Protein AF-A0A8B9E9T1-F1 (afdb_monomer)

Nearest PDB structures (foldseek):
  2ody-assembly2_F  TM=4.495E-01  e=7.272E-14  Rhipicephalus microplus
  6q61-assembly1_A  TM=9.843E-01  e=1.919E-06  Conus striatus
  1dtx-assembly1_A  TM=9.917E-01  e=4.024E-06  Dendroaspis angusticeps
  3m7q-assembly1_B  TM=9.485E-01  e=5.151E-06  Stichodactyla helianthus
  6kzf-assembly1_A  TM=9.953E-01  e=1.564E-05  Dendroaspis angusticeps

Sequence (240 aa):
MLNVFRVLLSDISSASPAQQARNLILKLSCAVKQNNLVTVVLLLFITGAPLPPLKLGHSICPDFCFHEKDPGTCRGFFSRYFYNKETKLCEIFKYGGCLGNQNNFKSLEECQTTCQGNCKLLSLLFLLWDLLPPPPPNVGYKEPPAIPSLCMTPMDKGLCRAKETRFFYNYSTGRCRPFHYSGCGGNENNFTSRKSCLRICKKGFIKNKGERRVIKIKKKKKKLSVKVLEEESIPERIQL

Organism: Anser cygnoides (NCBI:txid8845)

Structure (mmCIF, N/CA/C/O backbone):
data_AF-A0A8B9E9T1-F1
#
_entry.id   AF-A0A8B9E9T1-F1
#
loop_
_atom_site.group_PDB
_atom_site.id
_atom_site.type_symbol
_atom_site.label_atom_id
_atom_site.label_alt_id
_atom_site.label_comp_id
_atom_site.label_asym_id
_atom_site.label_entity_id
_atom_site.label_seq_id
_atom_site.pdbx_PDB_ins_code
_atom_site.Cartn_x
_atom_site.Cartn_y
_atom_site.Cartn_z
_atom_site.occupancy
_atom_site.B_iso_or_equiv
_atom_site.auth_seq_id
_atom_site.auth_comp_id
_atom_site.auth_asym_id
_atom_site.auth_atom_id
_atom_site.pdbx_PDB_model_num
ATOM 1 N N . MET A 1 1 ? 8.759 12.791 38.034 1.00 43.38 1 MET A N 1
ATOM 2 C CA . MET A 1 1 ? 7.429 12.998 37.410 1.00 43.38 1 MET A CA 1
ATOM 3 C C . MET A 1 1 ? 6.328 13.344 38.415 1.00 43.38 1 MET A C 1
ATOM 5 O O . MET A 1 1 ? 5.514 14.192 38.093 1.00 43.38 1 MET A O 1
ATOM 9 N N . LEU A 1 2 ? 6.313 12.784 39.633 1.00 38.59 2 LEU A N 1
ATOM 10 C CA . LEU A 1 2 ? 5.275 13.092 40.639 1.00 38.59 2 LEU A CA 1
ATOM 11 C C . LEU A 1 2 ? 5.470 14.419 41.411 1.00 38.59 2 LEU A C 1
ATOM 13 O O . LEU A 1 2 ? 4.487 15.005 41.847 1.00 38.59 2 LEU A O 1
ATOM 17 N N . ASN A 1 3 ? 6.695 14.954 41.518 1.00 40.50 3 ASN A N 1
ATOM 18 C CA . ASN A 1 3 ? 6.947 16.204 42.262 1.00 40.50 3 ASN A CA 1
ATOM 19 C C . ASN A 1 3 ? 6.755 17.504 41.463 1.00 40.50 3 ASN A C 1
ATOM 21 O O . ASN A 1 3 ? 6.643 18.564 42.064 1.00 40.50 3 ASN A O 1
ATOM 25 N N . VAL A 1 4 ? 6.656 17.444 40.132 1.00 43.78 4 VAL A N 1
ATOM 26 C CA . VAL A 1 4 ? 6.382 18.637 39.304 1.00 43.78 4 VAL A CA 1
ATOM 27 C C . VAL A 1 4 ? 4.880 18.966 39.301 1.00 43.78 4 VAL A C 1
ATOM 29 O O . VAL A 1 4 ? 4.493 20.128 39.273 1.00 43.78 4 VAL A O 1
ATOM 32 N N . PHE A 1 5 ? 4.021 17.948 39.431 1.00 39.84 5 PHE A N 1
ATOM 33 C CA . PHE A 1 5 ? 2.562 18.106 39.477 1.00 39.84 5 PHE A CA 1
ATOM 34 C C . PHE A 1 5 ? 2.045 18.765 40.763 1.00 39.84 5 PHE A C 1
ATOM 36 O O . PHE A 1 5 ? 1.010 19.425 40.727 1.00 39.84 5 PHE A O 1
ATOM 43 N N . ARG A 1 6 ? 2.755 18.625 41.892 1.00 46.25 6 ARG A N 1
ATOM 44 C CA . ARG A 1 6 ? 2.350 19.251 43.163 1.00 46.25 6 ARG A CA 1
ATOM 45 C C . ARG A 1 6 ? 2.567 20.763 43.178 1.00 46.25 6 ARG A C 1
ATOM 47 O O . ARG A 1 6 ? 1.726 21.471 43.715 1.00 46.25 6 ARG A O 1
ATOM 54 N N . VAL A 1 7 ? 3.638 21.245 42.545 1.00 45.09 7 VAL A N 1
ATOM 55 C CA . VAL A 1 7 ? 3.942 22.685 42.449 1.00 45.09 7 VAL A CA 1
ATOM 56 C C . VAL A 1 7 ? 2.971 23.393 41.494 1.00 45.09 7 VAL A C 1
ATOM 58 O O . VAL A 1 7 ? 2.548 24.510 41.753 1.00 45.09 7 VAL A O 1
ATOM 61 N N . LEU A 1 8 ? 2.510 22.718 40.434 1.00 39.41 8 LEU A N 1
ATOM 62 C CA . LEU A 1 8 ? 1.550 23.300 39.483 1.00 39.41 8 LEU A CA 1
ATOM 63 C C . LEU A 1 8 ? 0.127 23.465 40.047 1.00 39.41 8 LEU A C 1
ATOM 65 O O . LEU A 1 8 ? -0.656 24.237 39.496 1.00 39.41 8 LEU A O 1
ATOM 69 N N . LEU A 1 9 ? -0.221 22.749 41.121 1.00 45.16 9 LEU A N 1
ATOM 70 C CA . LEU A 1 9 ? -1.541 22.837 41.755 1.00 45.16 9 LEU A CA 1
ATOM 71 C C . LEU A 1 9 ? -1.606 23.887 42.873 1.00 45.16 9 LEU A C 1
ATOM 73 O O . LEU A 1 9 ? -2.703 24.346 43.186 1.00 45.16 9 LEU A O 1
ATOM 77 N N . SER A 1 10 ? -0.472 24.314 43.443 1.00 43.34 10 SER A N 1
ATOM 78 C CA . SER A 1 10 ? -0.456 25.355 44.482 1.00 43.34 10 SER A CA 1
ATOM 79 C C . SER A 1 10 ? -0.681 26.767 43.932 1.00 43.34 10 SER A C 1
ATOM 81 O O .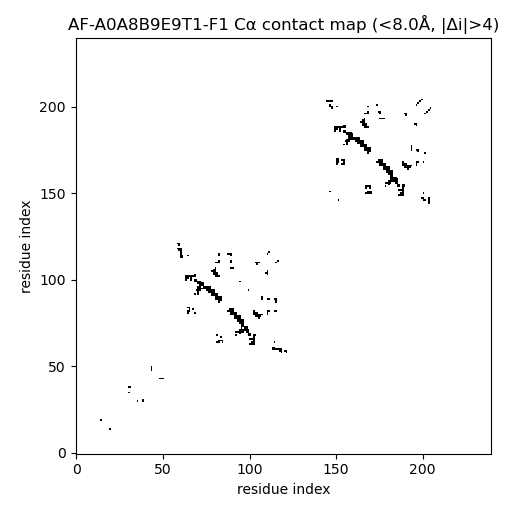 SER A 1 10 ? -1.230 27.606 44.640 1.00 43.34 10 SER A O 1
ATOM 83 N N . ASP A 1 11 ? -0.366 27.014 42.658 1.00 42.03 11 ASP A N 1
ATOM 84 C CA . ASP A 1 11 ? -0.459 28.358 42.062 1.00 42.03 11 ASP A CA 1
ATOM 85 C C . ASP A 1 11 ? -1.838 28.676 41.452 1.00 42.03 11 ASP A C 1
ATOM 87 O O . ASP A 1 11 ? -2.105 29.804 41.039 1.00 42.03 11 ASP A O 1
ATOM 91 N N . ILE A 1 12 ? -2.747 27.696 41.392 1.00 47.28 12 ILE A N 1
ATOM 92 C CA . ILE A 1 12 ? -4.108 27.878 40.850 1.00 47.28 12 ILE A CA 1
ATOM 93 C C . ILE A 1 12 ? -5.086 28.342 41.942 1.00 47.28 12 ILE A C 1
ATOM 95 O O . ILE A 1 12 ? -6.106 28.962 41.643 1.00 47.28 12 ILE A O 1
ATOM 99 N N . SER A 1 13 ? -4.755 28.117 43.216 1.00 46.34 13 SER A N 1
ATOM 100 C CA . SER A 1 13 ? -5.636 28.426 44.348 1.00 46.34 13 SER A CA 1
ATOM 101 C C . SER A 1 13 ? -5.745 29.924 44.682 1.00 46.34 13 SER A C 1
ATOM 103 O O . SER A 1 13 ? -6.568 30.284 45.520 1.00 46.34 13 SER A O 1
ATOM 105 N N . SER A 1 14 ? -4.942 30.799 44.066 1.00 49.34 14 SER A N 1
ATOM 106 C CA . SER A 1 14 ? -4.861 32.228 44.425 1.00 49.34 14 SER A CA 1
ATOM 107 C C . SER A 1 14 ? -5.293 33.201 43.317 1.00 49.34 14 SER A C 1
ATOM 109 O O . SER A 1 14 ? -5.302 34.412 43.534 1.00 49.34 14 SER A O 1
ATOM 111 N N . ALA A 1 15 ? -5.682 32.715 42.133 1.00 52.75 15 ALA A N 1
ATOM 112 C CA . ALA A 1 15 ? -6.069 33.575 41.012 1.00 52.75 15 ALA A CA 1
ATOM 113 C C . ALA A 1 15 ? -7.576 33.885 41.008 1.00 52.75 15 ALA A C 1
ATOM 115 O O . ALA A 1 15 ? -8.395 32.989 41.202 1.00 52.75 15 ALA A O 1
ATOM 116 N N . SER A 1 16 ? -7.955 35.137 40.720 1.00 50.22 16 SER A N 1
ATOM 117 C CA . SER A 1 16 ? -9.367 35.535 40.635 1.00 50.22 16 SER A CA 1
ATOM 118 C C . SER A 1 16 ? -10.108 34.804 39.496 1.00 50.22 16 SER A C 1
ATOM 120 O O . SER A 1 16 ? -9.488 34.459 38.480 1.00 50.22 16 SER A O 1
ATOM 122 N N . PRO A 1 17 ? -11.438 34.609 39.595 1.00 54.62 17 PRO A N 1
ATOM 123 C CA . PRO A 1 17 ? -12.224 33.896 38.579 1.00 54.62 17 PRO A CA 1
ATOM 124 C C . PRO A 1 17 ? -12.078 34.475 37.159 1.00 54.62 17 PRO A C 1
ATOM 126 O O . PRO A 1 17 ? -12.049 33.738 36.174 1.00 54.62 17 PRO A O 1
ATOM 129 N N . ALA A 1 18 ? -11.895 35.795 37.043 1.00 50.66 18 ALA A N 1
ATOM 130 C CA . ALA A 1 18 ? -11.674 36.474 35.766 1.00 50.66 18 ALA A CA 1
ATOM 131 C C . ALA A 1 18 ? -10.289 36.172 35.153 1.00 50.66 18 ALA A C 1
ATOM 133 O O . ALA A 1 18 ? -10.154 36.079 33.929 1.00 50.66 18 ALA A O 1
ATOM 134 N N . GLN A 1 19 ? -9.265 35.969 35.988 1.00 49.16 19 GLN A N 1
ATOM 135 C CA . GLN A 1 19 ? -7.914 35.608 35.549 1.00 49.16 19 GLN A CA 1
ATOM 136 C C . GLN A 1 19 ? -7.828 34.123 35.158 1.00 49.16 19 GLN A C 1
ATOM 138 O O . GLN A 1 19 ? -7.141 33.770 34.197 1.00 49.16 19 GLN A O 1
ATOM 143 N N . GLN A 1 20 ? -8.588 33.260 35.841 1.00 50.47 20 GLN A N 1
ATOM 144 C CA . GLN A 1 20 ? -8.734 31.845 35.486 1.00 50.47 20 GLN A CA 1
ATOM 145 C C . GLN A 1 20 ? -9.428 31.674 34.126 1.00 50.47 20 GLN A C 1
ATOM 147 O O . GLN A 1 20 ? -8.941 30.917 33.284 1.00 50.47 20 GLN A O 1
ATOM 152 N N . ALA A 1 21 ? -10.488 32.443 33.854 1.00 50.09 21 ALA A N 1
ATOM 153 C CA . ALA A 1 21 ? -11.181 32.427 32.564 1.00 50.09 21 ALA A CA 1
ATOM 154 C C . ALA A 1 21 ? -10.294 32.929 31.409 1.00 50.09 21 ALA A C 1
ATOM 156 O O . ALA A 1 21 ? -10.241 32.301 30.353 1.00 50.09 21 ALA A O 1
ATOM 157 N N . ARG A 1 22 ? -9.527 34.011 31.610 1.00 52.91 22 ARG A N 1
ATOM 158 C CA . ARG A 1 22 ? -8.586 34.531 30.598 1.00 52.91 22 ARG A CA 1
ATOM 159 C C . ARG A 1 22 ? -7.460 33.546 30.277 1.00 52.91 22 ARG A C 1
ATOM 161 O O . ARG A 1 22 ? -7.165 33.329 29.104 1.00 52.91 22 ARG A O 1
ATOM 168 N N . ASN A 1 23 ? -6.885 32.897 31.291 1.00 48.22 23 ASN A N 1
ATOM 169 C CA . ASN A 1 23 ? -5.854 31.873 31.103 1.00 48.22 23 ASN A CA 1
ATOM 170 C C . ASN A 1 23 ? -6.401 30.602 30.437 1.00 48.22 23 ASN A C 1
ATOM 172 O O . ASN A 1 23 ? -5.692 29.971 29.654 1.00 48.22 23 ASN A O 1
ATOM 176 N N . LEU A 1 24 ? -7.659 30.240 30.701 1.00 49.59 24 LEU A N 1
ATOM 177 C CA . LEU A 1 24 ? -8.339 29.129 30.036 1.00 49.59 24 LEU A CA 1
ATOM 178 C C . LEU A 1 24 ? -8.620 29.445 28.557 1.00 49.59 24 LEU A C 1
ATOM 180 O O . LEU A 1 24 ? -8.329 28.621 27.696 1.00 49.59 24 LEU A O 1
ATOM 184 N N . ILE A 1 25 ? -9.090 30.656 28.246 1.00 52.44 25 ILE A N 1
ATOM 185 C CA . ILE A 1 25 ? -9.372 31.114 26.874 1.00 52.44 25 ILE A CA 1
ATOM 186 C C . ILE A 1 25 ? -8.083 31.240 26.044 1.00 52.44 25 ILE A C 1
ATOM 188 O O . ILE A 1 25 ? -8.047 30.800 24.894 1.00 52.44 25 ILE A O 1
ATOM 192 N N . LEU A 1 26 ? -6.993 31.758 26.624 1.00 43.69 26 LEU A N 1
ATOM 193 C CA . LEU A 1 26 ? -5.677 31.810 25.967 1.00 43.69 26 LEU A CA 1
ATOM 194 C C . LEU A 1 26 ? -5.099 30.406 25.709 1.00 43.69 26 LEU A C 1
ATOM 196 O O . LEU A 1 26 ? -4.538 30.160 24.639 1.00 43.69 26 LEU A O 1
ATOM 200 N N . LYS A 1 27 ? -5.292 29.456 26.635 1.00 48.53 27 LYS A N 1
ATOM 201 C CA . LYS A 1 27 ? -4.886 28.048 26.456 1.00 48.53 27 LYS A CA 1
ATOM 202 C C . LYS A 1 27 ? -5.740 27.315 25.413 1.00 48.53 27 LYS A C 1
ATOM 204 O O . LYS A 1 27 ? -5.193 26.548 24.623 1.00 48.53 27 LYS A O 1
ATOM 209 N N . LEU A 1 28 ? -7.043 27.594 25.352 1.00 43.78 28 LEU A N 1
ATOM 210 C CA . LEU A 1 28 ? -7.957 27.067 24.331 1.00 43.78 28 LEU A CA 1
ATOM 211 C C . LEU A 1 28 ? -7.613 27.601 22.932 1.00 43.78 28 LEU A C 1
ATOM 213 O O . LEU A 1 28 ? -7.583 26.831 21.975 1.00 43.78 28 LEU A O 1
ATOM 217 N N . SER A 1 29 ? -7.263 28.885 22.818 1.00 40.41 29 SER A N 1
ATOM 218 C CA . SER A 1 29 ? -6.857 29.509 21.549 1.00 40.41 29 SER A CA 1
ATOM 219 C C . SER A 1 29 ? -5.547 28.926 20.994 1.00 40.41 29 SER A C 1
ATOM 221 O O . SER A 1 29 ? -5.408 28.720 19.788 1.00 40.41 29 SER A O 1
ATOM 223 N N . CYS A 1 30 ? -4.604 28.561 21.871 1.00 35.44 30 CYS A N 1
ATOM 224 C CA . CYS A 1 30 ? -3.355 27.907 21.468 1.00 35.44 30 CYS A CA 1
ATOM 225 C C . CYS A 1 30 ? -3.565 26.424 21.078 1.00 35.44 30 CYS A C 1
ATOM 227 O O . CYS A 1 30 ? -2.967 25.939 20.116 1.00 35.44 30 CYS A O 1
ATOM 229 N N . ALA A 1 31 ? -4.470 25.712 21.762 1.00 39.22 31 ALA A N 1
ATOM 230 C CA . ALA A 1 31 ? -4.748 24.288 21.533 1.00 39.22 31 ALA A CA 1
ATOM 231 C C . ALA A 1 31 ? -5.511 23.989 20.225 1.00 39.22 31 ALA A C 1
ATOM 233 O O . ALA A 1 31 ? -5.354 22.907 19.655 1.00 39.22 31 ALA A O 1
ATOM 234 N N . VAL A 1 32 ? -6.297 24.946 19.716 1.00 44.84 32 VAL A N 1
ATOM 235 C CA . VAL A 1 32 ? -6.993 24.835 18.417 1.00 44.84 32 VAL A CA 1
ATOM 236 C C . VAL A 1 32 ? -6.008 24.857 17.239 1.00 44.84 32 VAL A C 1
ATOM 238 O O . VAL A 1 32 ? -6.299 24.314 16.177 1.00 44.84 32 VAL A O 1
ATOM 241 N N . LYS A 1 33 ? -4.799 25.403 17.421 1.00 43.34 33 LYS A N 1
ATOM 242 C CA . LYS A 1 33 ? -3.814 25.571 16.342 1.00 43.34 33 LYS A CA 1
ATOM 243 C C . LYS A 1 33 ? -2.905 24.355 16.098 1.00 43.34 33 LYS A C 1
ATOM 245 O O . LYS A 1 33 ? -2.066 24.417 15.206 1.00 43.34 33 LYS A O 1
ATOM 250 N N . GLN A 1 34 ? -3.056 23.261 16.854 1.00 42.31 34 GLN A N 1
ATOM 251 C CA . GLN A 1 34 ? -2.151 22.099 16.793 1.00 42.31 34 GLN A CA 1
ATOM 252 C C . GLN A 1 34 ? -2.792 20.754 16.409 1.00 42.31 34 GLN A C 1
ATOM 254 O O . GLN A 1 34 ? -2.111 19.740 16.529 1.00 42.31 34 GLN A O 1
ATOM 259 N N . ASN A 1 35 ? -4.049 20.699 15.934 1.00 49.16 35 ASN A N 1
ATOM 260 C CA . ASN A 1 35 ? -4.718 19.443 15.519 1.00 49.16 35 ASN A CA 1
ATOM 261 C C . ASN A 1 35 ? -4.428 18.257 16.466 1.00 49.16 35 ASN A C 1
ATOM 263 O O . ASN A 1 35 ? -4.183 17.126 16.042 1.00 49.16 35 ASN A O 1
ATOM 267 N N . ASN A 1 36 ? -4.396 18.534 17.771 1.00 53.25 36 ASN A N 1
ATOM 268 C CA . ASN A 1 36 ? -3.998 17.552 18.758 1.00 53.25 36 ASN A CA 1
ATOM 269 C C . ASN A 1 36 ? -5.206 16.661 19.060 1.00 53.25 36 ASN A C 1
ATOM 271 O O . ASN A 1 36 ? -6.270 17.133 19.461 1.00 53.25 36 ASN A O 1
ATOM 275 N N . LEU A 1 37 ? -5.035 15.358 18.856 1.00 49.56 37 LEU A N 1
ATOM 276 C CA . LEU A 1 37 ? -6.051 14.331 19.070 1.00 49.56 37 LEU A CA 1
ATOM 277 C C . LEU A 1 37 ? -6.669 14.396 20.479 1.00 49.56 37 LEU A C 1
ATOM 279 O O . LEU A 1 37 ? -7.843 14.083 20.654 1.00 49.56 37 LEU A O 1
ATOM 283 N N . VAL A 1 38 ? -5.907 14.877 21.466 1.00 50.97 38 VAL A N 1
ATOM 284 C CA . VAL A 1 38 ? -6.364 15.080 22.849 1.00 50.97 38 VAL A CA 1
ATOM 285 C C . VAL A 1 38 ? -7.533 16.073 22.927 1.00 50.97 38 VAL A C 1
ATOM 287 O O . VAL A 1 38 ? -8.478 15.850 23.682 1.00 50.97 38 VAL A O 1
ATOM 290 N N . THR A 1 39 ? -7.525 17.129 22.110 1.00 51.44 39 THR A N 1
ATOM 291 C CA . THR A 1 39 ? -8.576 18.160 22.094 1.00 51.44 39 THR A CA 1
ATOM 292 C C . THR A 1 39 ? -9.868 17.637 21.463 1.00 51.44 39 THR A C 1
ATOM 294 O O . THR A 1 39 ? -10.959 17.942 21.938 1.00 51.44 39 THR A O 1
ATOM 297 N N . VAL A 1 40 ? -9.753 16.797 20.428 1.00 54.25 40 VAL A N 1
ATOM 298 C CA . VAL A 1 40 ? -10.895 16.147 19.760 1.00 54.25 40 VAL A CA 1
ATOM 299 C C . VAL A 1 40 ? -11.571 15.151 20.701 1.00 54.25 40 VAL A C 1
ATOM 301 O O . VAL A 1 40 ? -12.793 15.142 20.820 1.00 54.25 40 VAL A O 1
ATOM 304 N N . VAL A 1 41 ? -10.778 14.358 21.424 1.00 56.22 41 VAL A N 1
ATOM 305 C CA . VAL A 1 41 ? -11.274 13.386 22.404 1.00 56.22 41 VAL A CA 1
ATOM 306 C C . VAL A 1 41 ? -11.981 14.089 23.570 1.00 56.22 41 VAL A C 1
ATOM 308 O O . VAL A 1 41 ? -13.078 13.683 23.945 1.00 56.22 41 VAL A O 1
ATOM 311 N N . LEU A 1 42 ? -11.426 15.191 24.087 1.00 58.47 42 LEU A N 1
ATOM 312 C CA . LEU A 1 42 ? -12.043 15.958 25.175 1.00 58.47 42 LEU A CA 1
ATOM 313 C C . LEU A 1 42 ? -13.383 16.600 24.762 1.00 58.47 42 LEU A C 1
ATOM 315 O O . LEU A 1 42 ? -14.341 16.564 25.530 1.00 58.47 42 LEU A O 1
ATOM 319 N N . LEU A 1 43 ? -13.486 17.128 23.536 1.00 54.06 43 LEU A N 1
ATOM 320 C CA . LEU A 1 43 ? -14.735 17.700 23.009 1.00 54.06 43 LEU A CA 1
ATOM 321 C C . LEU A 1 43 ? -15.829 16.641 22.787 1.00 54.06 43 LEU A C 1
ATOM 323 O O . LEU A 1 43 ? -17.011 16.926 22.988 1.00 54.06 43 LEU A O 1
ATOM 327 N N . LEU A 1 44 ? -15.454 15.413 22.425 1.00 55.38 44 LEU A N 1
ATOM 328 C CA . LEU A 1 44 ? -16.392 14.298 22.253 1.00 55.38 44 LEU A CA 1
ATOM 329 C C . LEU A 1 44 ? -16.953 13.804 23.597 1.00 55.38 44 LEU A C 1
ATOM 331 O O . LEU A 1 44 ? -18.136 13.484 23.676 1.00 55.38 44 LEU A O 1
ATOM 335 N N . PHE A 1 45 ? -16.153 13.829 24.669 1.00 56.56 45 PHE A N 1
ATOM 336 C CA . PHE A 1 45 ? -16.632 13.511 26.020 1.00 56.56 45 PHE A CA 1
ATOM 337 C C . PHE A 1 45 ? -17.570 14.580 26.603 1.00 56.56 45 PHE A C 1
ATOM 339 O O . PHE A 1 45 ? -18.516 14.231 27.302 1.00 56.56 45 PHE A O 1
ATOM 346 N N . ILE A 1 46 ? -17.351 15.867 26.304 1.00 63.53 46 ILE A N 1
ATOM 347 C CA . ILE A 1 46 ? -18.182 16.967 26.835 1.00 63.53 46 ILE A CA 1
ATOM 348 C C . ILE A 1 46 ? -19.536 17.063 26.115 1.00 63.53 46 ILE A C 1
ATOM 350 O O . ILE A 1 46 ? -20.539 17.421 26.725 1.00 63.53 46 ILE A O 1
ATOM 354 N N . THR A 1 47 ? -19.583 16.749 24.819 1.00 61.59 47 THR A N 1
ATOM 355 C CA . THR A 1 47 ? -20.792 16.937 23.996 1.00 61.59 47 THR A CA 1
ATOM 356 C C . THR A 1 47 ? -21.740 15.738 23.996 1.00 61.59 47 THR A C 1
ATOM 358 O O . THR A 1 47 ? -22.836 15.841 23.448 1.00 61.59 47 THR A O 1
ATOM 361 N N . GLY A 1 48 ? -21.347 14.598 24.582 1.00 53.59 48 GLY A N 1
ATOM 362 C CA . GLY A 1 48 ? -22.169 13.381 24.609 1.00 53.59 48 GLY A CA 1
ATOM 363 C C . GLY A 1 48 ? -22.517 12.832 23.219 1.00 53.59 48 GLY A C 1
ATOM 364 O O . GLY A 1 48 ? -23.404 11.989 23.092 1.00 53.59 48 GLY A O 1
ATOM 365 N N . ALA A 1 49 ? -21.845 13.310 22.168 1.00 54.31 49 ALA A N 1
ATOM 366 C CA . ALA A 1 49 ? -22.085 12.857 20.812 1.00 54.31 49 ALA A CA 1
ATOM 367 C C . ALA A 1 49 ? -21.604 11.402 20.682 1.00 54.31 49 ALA A C 1
ATOM 369 O O . ALA A 1 49 ? -20.460 11.108 21.043 1.00 54.31 49 ALA A O 1
ATOM 370 N N . PRO A 1 50 ? -22.436 10.478 20.166 1.00 47.06 50 PRO A N 1
ATOM 371 C CA . PRO A 1 50 ? -21.996 9.116 19.923 1.00 47.06 50 PRO A CA 1
ATOM 372 C C . PRO A 1 50 ? -20.805 9.154 18.967 1.00 47.06 50 PRO A C 1
ATOM 374 O O . PRO A 1 50 ? -20.899 9.666 17.849 1.00 47.06 50 PRO A O 1
ATOM 377 N N . LEU A 1 51 ? -19.672 8.629 19.438 1.00 44.31 51 LEU A N 1
ATOM 378 C CA . LEU A 1 51 ? -18.470 8.475 18.633 1.00 44.31 51 LEU A CA 1
ATOM 379 C C . LEU A 1 51 ? -18.853 7.746 17.336 1.00 44.31 51 LEU A C 1
ATOM 381 O O . LEU A 1 51 ? -19.467 6.674 17.408 1.00 44.31 51 LEU A O 1
ATOM 385 N N . PRO A 1 52 ? -18.508 8.278 16.147 1.00 43.72 52 PRO A N 1
ATOM 386 C CA . PRO A 1 52 ? -18.606 7.477 14.939 1.00 43.72 52 PRO A CA 1
ATOM 387 C C . PRO A 1 52 ? -17.792 6.197 15.169 1.00 43.72 52 PRO A C 1
ATOM 389 O O . PRO A 1 52 ? -16.739 6.270 15.810 1.00 43.72 52 PRO A O 1
ATOM 392 N N . PRO A 1 53 ? -18.244 5.025 14.685 1.00 41.44 53 PRO A N 1
ATOM 393 C CA . PRO A 1 53 ? -17.519 3.781 14.887 1.00 41.44 53 PRO A CA 1
ATOM 394 C C . PRO A 1 53 ? -16.096 3.948 14.351 1.00 41.44 53 PRO A C 1
ATOM 396 O O . PRO A 1 53 ? -15.877 4.018 13.137 1.00 41.44 53 PRO A O 1
ATOM 399 N N . LEU A 1 54 ? -15.128 4.049 15.266 1.00 39.72 54 LEU A N 1
ATOM 400 C CA . LEU A 1 54 ? -13.717 4.070 14.928 1.00 39.72 54 LEU A CA 1
ATOM 401 C C . LEU A 1 54 ? -13.422 2.713 14.299 1.00 39.72 54 LEU A C 1
ATOM 403 O O . LEU A 1 54 ? -13.450 1.679 14.964 1.00 39.72 54 LEU A O 1
ATOM 407 N N . LYS A 1 55 ? -13.207 2.701 12.982 1.00 37.72 55 LYS A N 1
ATOM 408 C CA . LYS A 1 55 ? -12.773 1.497 12.280 1.00 37.72 55 LYS A CA 1
ATOM 409 C C . LYS A 1 55 ? -11.409 1.096 12.837 1.00 37.72 55 LYS A C 1
ATOM 411 O O . LYS A 1 55 ? -10.397 1.697 12.478 1.00 37.72 55 LYS A O 1
ATOM 416 N N . LEU A 1 56 ? -11.403 0.082 13.698 1.00 41.81 56 LEU A N 1
ATOM 417 C CA . LEU A 1 56 ? -10.211 -0.605 14.176 1.00 41.81 56 LEU A CA 1
ATOM 418 C C . LEU A 1 56 ? -9.550 -1.303 12.979 1.00 41.81 56 LEU A C 1
ATOM 420 O O . LEU A 1 56 ? -9.912 -2.416 12.609 1.00 41.81 56 LEU A O 1
ATOM 424 N N . GLY A 1 57 ? -8.669 -0.588 12.287 1.00 42.94 57 GLY A N 1
ATOM 425 C CA . GLY A 1 57 ? -8.067 -1.094 11.056 1.00 42.94 57 GLY A CA 1
ATOM 426 C C . GLY A 1 57 ? -7.260 -0.080 10.264 1.00 42.94 57 GLY A C 1
ATOM 427 O O . GLY A 1 57 ? -7.233 -0.173 9.043 1.00 42.94 57 GLY A O 1
ATOM 428 N N . HIS A 1 58 ? -6.619 0.886 10.919 1.00 41.88 58 HIS A N 1
ATOM 429 C CA . HIS A 1 58 ? -5.622 1.716 10.252 1.00 41.88 58 HIS A CA 1
ATOM 430 C C . HIS A 1 58 ? -4.403 1.834 11.154 1.00 41.88 58 HIS A C 1
ATOM 432 O O . HIS A 1 58 ? -4.388 2.607 12.110 1.00 41.88 58 HIS A O 1
ATOM 438 N N . SER A 1 59 ? -3.391 1.023 10.848 1.00 45.91 59 SER A N 1
ATOM 439 C CA . SER A 1 59 ? -2.016 1.282 11.251 1.00 45.91 59 SER A CA 1
ATOM 440 C C . SER A 1 59 ? -1.717 2.757 10.983 1.00 45.91 59 SER A C 1
ATOM 442 O O . SER A 1 59 ? -1.855 3.221 9.854 1.00 45.91 59 SER A O 1
ATOM 444 N N . ILE A 1 60 ? -1.339 3.503 12.024 1.00 61.00 60 ILE A N 1
ATOM 445 C CA . ILE A 1 60 ? -0.907 4.910 11.909 1.00 61.00 60 ILE A CA 1
ATOM 446 C C . ILE A 1 60 ? 0.340 5.023 11.017 1.00 61.00 60 ILE A C 1
ATOM 448 O O . ILE A 1 60 ? 0.640 6.087 10.488 1.00 61.00 60 ILE A O 1
ATOM 452 N N . CYS A 1 61 ? 1.026 3.900 10.811 1.00 72.62 61 CYS A N 1
ATOM 453 C CA . CYS A 1 61 ? 2.197 3.795 9.969 1.00 72.62 61 CYS A CA 1
ATOM 454 C C . CYS A 1 61 ? 1.828 3.043 8.687 1.00 72.62 61 CYS A C 1
ATOM 456 O O . CYS A 1 61 ? 1.163 2.002 8.770 1.00 72.62 61 CYS A O 1
ATOM 458 N N . PRO A 1 62 ? 2.196 3.581 7.512 1.00 84.06 62 PRO A N 1
ATOM 459 C CA . PRO A 1 62 ? 1.876 2.955 6.240 1.00 84.06 62 PRO A CA 1
ATOM 460 C C . PRO A 1 62 ? 2.347 1.498 6.174 1.00 84.06 62 PRO A C 1
ATOM 462 O O . PRO A 1 62 ? 3.419 1.165 6.671 1.00 84.06 62 PRO A O 1
ATOM 465 N N . ASP A 1 63 ? 1.571 0.639 5.509 1.00 85.31 63 ASP A N 1
ATOM 466 C CA . ASP A 1 63 ? 1.879 -0.794 5.351 1.00 85.31 63 ASP A CA 1
ATOM 467 C C . ASP A 1 63 ? 3.282 -1.033 4.766 1.00 85.31 63 ASP A C 1
ATOM 469 O O . ASP A 1 63 ? 4.022 -1.915 5.200 1.00 85.31 63 ASP A O 1
ATOM 473 N N . PHE A 1 64 ? 3.707 -0.156 3.851 1.00 90.12 64 PHE A N 1
ATOM 474 C CA . PHE A 1 64 ? 5.022 -0.251 3.236 1.00 90.12 64 PHE A CA 1
ATOM 475 C C . PHE A 1 64 ? 6.185 -0.103 4.219 1.00 90.12 64 PHE A C 1
ATOM 477 O O . PHE A 1 64 ? 7.272 -0.567 3.897 1.00 90.12 64 PHE A O 1
ATOM 484 N N . CYS A 1 65 ? 5.996 0.482 5.408 1.00 92.44 65 CYS A N 1
ATOM 485 C CA . CYS A 1 65 ? 7.047 0.537 6.427 1.00 92.44 65 CYS A CA 1
ATOM 486 C C . CYS A 1 65 ? 7.517 -0.871 6.830 1.00 92.44 65 CYS A C 1
ATOM 488 O O . CYS A 1 65 ? 8.644 -1.033 7.279 1.00 92.44 65 CYS A O 1
ATOM 490 N N . PHE A 1 66 ? 6.689 -1.905 6.648 1.00 90.19 66 PHE A N 1
ATOM 491 C CA . PHE A 1 66 ? 7.026 -3.291 6.990 1.00 90.19 66 PHE A CA 1
ATOM 492 C C . PHE A 1 66 ? 7.635 -4.090 5.827 1.00 90.19 66 PHE A C 1
ATOM 494 O O . PHE A 1 66 ? 7.958 -5.274 5.991 1.00 90.19 66 PHE A O 1
ATOM 501 N N . HIS A 1 67 ? 7.800 -3.466 4.658 1.00 94.38 67 HIS A N 1
ATOM 502 C CA . HIS A 1 67 ? 8.524 -4.064 3.542 1.00 94.38 67 HIS A CA 1
ATOM 503 C C . HIS A 1 67 ? 10.025 -4.116 3.842 1.00 94.38 67 HIS A C 1
ATOM 505 O O . HIS A 1 67 ? 10.567 -3.259 4.536 1.00 94.38 67 HIS A O 1
ATOM 511 N N . GLU A 1 68 ? 10.714 -5.116 3.301 1.00 96.31 68 GLU A N 1
ATOM 512 C CA . GLU A 1 68 ? 12.172 -5.204 3.408 1.00 96.31 68 GLU A CA 1
ATOM 513 C 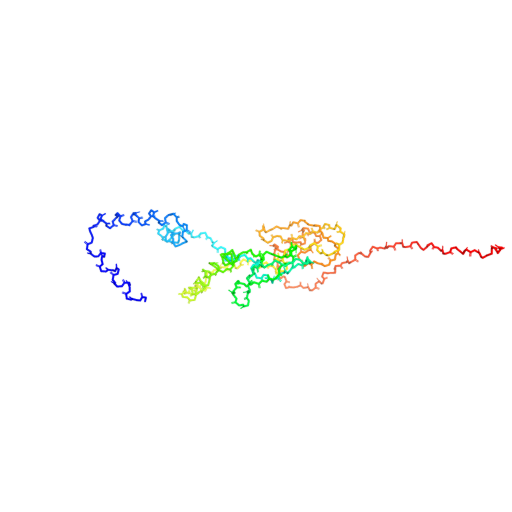C . GLU A 1 68 ? 12.856 -4.100 2.592 1.00 96.31 68 GLU A C 1
ATOM 515 O O . GLU A 1 68 ? 12.278 -3.563 1.649 1.00 96.31 68 GLU A O 1
ATOM 520 N N . LYS A 1 69 ? 14.110 -3.771 2.914 1.00 97.31 69 LYS A N 1
ATOM 521 C CA . LYS A 1 69 ? 14.932 -2.908 2.055 1.00 97.31 69 LYS A CA 1
ATOM 522 C C . LYS A 1 69 ? 15.090 -3.528 0.660 1.00 97.31 69 LYS A C 1
ATOM 524 O O . LYS A 1 69 ? 15.436 -4.699 0.544 1.00 97.31 69 LYS A O 1
ATOM 529 N N . ASP A 1 70 ? 14.903 -2.731 -0.391 1.00 97.88 70 ASP A N 1
ATOM 530 C CA . ASP A 1 70 ? 15.063 -3.174 -1.783 1.00 97.88 70 ASP A CA 1
ATOM 531 C C . ASP A 1 70 ? 16.093 -2.297 -2.520 1.00 97.88 70 ASP A C 1
ATOM 533 O O . ASP A 1 70 ? 15.795 -1.146 -2.866 1.00 97.88 70 ASP A O 1
ATOM 537 N N . PRO A 1 71 ? 17.320 -2.808 -2.755 1.00 97.69 71 PRO A N 1
ATOM 538 C CA . PRO A 1 71 ? 18.350 -2.107 -3.519 1.00 97.69 71 PRO A CA 1
ATOM 539 C C . PRO A 1 71 ? 17.969 -1.841 -4.982 1.00 97.69 71 PRO A C 1
ATOM 541 O O . PRO A 1 71 ? 18.550 -0.944 -5.594 1.00 97.69 71 PRO A O 1
ATOM 544 N N . GLY A 1 72 ? 17.018 -2.587 -5.548 1.00 96.50 72 GLY A N 1
ATOM 545 C CA . GLY A 1 72 ? 16.688 -2.546 -6.968 1.00 96.50 72 GLY A CA 1
ATOM 546 C C . GLY A 1 72 ? 17.774 -3.143 -7.874 1.00 96.50 72 GLY A C 1
ATOM 547 O O . GLY A 1 72 ? 18.790 -3.671 -7.426 1.00 96.50 72 GLY A O 1
ATOM 548 N N . THR A 1 73 ? 17.549 -3.080 -9.190 1.00 95.06 73 THR A N 1
ATOM 549 C CA . THR A 1 73 ? 18.430 -3.705 -10.202 1.00 95.06 73 THR A CA 1
ATOM 550 C C . THR A 1 73 ? 19.555 -2.783 -10.690 1.00 95.06 73 THR A C 1
ATOM 552 O O . THR A 1 73 ? 20.536 -3.251 -11.270 1.00 95.06 73 THR A O 1
ATOM 555 N N . CYS A 1 74 ? 19.436 -1.469 -10.488 1.00 97.69 74 CYS A N 1
ATOM 556 C CA . CYS A 1 74 ? 20.463 -0.522 -10.919 1.00 97.69 74 CYS A CA 1
ATOM 557 C C . CYS A 1 74 ? 21.734 -0.612 -10.060 1.00 97.69 74 CYS A C 1
ATOM 559 O O . CYS A 1 74 ? 21.706 -1.037 -8.909 1.00 97.69 74 CYS A O 1
ATOM 561 N N . ARG A 1 75 ? 22.873 -0.200 -10.631 1.00 96.81 75 ARG A N 1
ATOM 562 C CA . ARG A 1 75 ? 24.207 -0.326 -10.010 1.00 96.81 75 ARG A CA 1
ATOM 563 C C . ARG A 1 75 ? 24.708 0.961 -9.345 1.00 96.81 75 ARG A C 1
ATOM 565 O O . ARG A 1 75 ? 25.900 1.085 -9.081 1.00 96.81 75 ARG A O 1
ATOM 572 N N . GLY A 1 76 ? 23.819 1.919 -9.094 1.00 95.38 76 GLY A N 1
ATOM 573 C CA . GLY A 1 76 ? 24.136 3.127 -8.340 1.00 95.38 76 GLY A CA 1
ATOM 574 C C . GLY A 1 76 ? 24.461 2.837 -6.872 1.00 95.38 76 GLY A C 1
ATOM 575 O O . GLY A 1 76 ? 24.259 1.734 -6.358 1.00 95.38 76 GLY A O 1
ATOM 576 N N . PHE A 1 77 ? 24.993 3.848 -6.193 1.00 96.19 77 PHE A N 1
ATOM 577 C CA . PHE A 1 77 ? 25.397 3.776 -4.790 1.00 96.19 77 PHE A CA 1
ATOM 578 C C . PHE A 1 77 ? 24.811 4.976 -4.047 1.00 96.19 77 PHE A C 1
ATOM 580 O O . PHE A 1 77 ? 25.501 5.952 -3.770 1.00 96.19 77 PHE A O 1
ATOM 587 N N . PHE A 1 78 ? 23.513 4.913 -3.759 1.00 97.81 78 PHE A N 1
ATOM 588 C CA . PHE A 1 78 ? 22.814 5.961 -3.023 1.00 97.81 78 PHE A CA 1
ATOM 589 C C . PHE A 1 78 ? 22.529 5.490 -1.599 1.00 97.81 78 PHE A C 1
ATOM 591 O O . PHE A 1 78 ? 21.812 4.507 -1.411 1.00 97.81 78 PHE A O 1
ATOM 598 N N . SER A 1 79 ? 23.056 6.196 -0.600 1.00 98.00 79 SER A N 1
ATOM 599 C CA . SER A 1 79 ? 22.682 5.971 0.799 1.00 98.00 79 SER A CA 1
ATOM 600 C C . SER A 1 79 ? 21.238 6.414 1.013 1.00 98.00 79 SER A C 1
ATOM 602 O O . SER A 1 79 ? 20.880 7.560 0.732 1.00 98.00 79 SER A O 1
ATOM 604 N N . ARG A 1 80 ? 20.399 5.490 1.474 1.00 98.19 80 ARG A N 1
ATOM 605 C CA . ARG A 1 80 ? 18.981 5.709 1.777 1.00 98.19 80 ARG A CA 1
ATOM 606 C C . ARG A 1 80 ? 18.652 5.121 3.136 1.00 98.19 80 ARG A C 1
ATOM 608 O O . ARG A 1 80 ? 19.397 4.285 3.633 1.00 98.19 80 ARG A O 1
ATOM 615 N N . TYR A 1 81 ? 17.538 5.543 3.711 1.00 98.38 81 TYR A N 1
ATOM 616 C CA . TYR A 1 81 ? 17.029 5.017 4.970 1.00 98.38 81 TYR A CA 1
ATOM 617 C C . TYR A 1 81 ? 15.833 4.103 4.711 1.00 98.38 81 TYR A C 1
ATOM 619 O O . TYR A 1 81 ? 15.022 4.385 3.831 1.00 98.38 81 TYR A O 1
ATOM 627 N N . PHE A 1 82 ? 15.713 3.026 5.475 1.00 97.81 82 PHE A N 1
ATOM 628 C CA . PHE A 1 82 ? 14.526 2.174 5.519 1.00 97.81 82 PHE A CA 1
ATOM 629 C C . PHE A 1 82 ? 14.170 1.893 6.977 1.00 97.81 82 PHE A C 1
ATOM 631 O O . PHE A 1 82 ? 15.044 1.864 7.843 1.00 97.81 82 PHE A O 1
ATOM 638 N N . TYR A 1 83 ? 12.893 1.679 7.262 1.00 95.88 83 TYR A N 1
ATOM 639 C CA . TYR A 1 83 ? 12.449 1.216 8.564 1.00 95.88 83 TYR A CA 1
ATOM 640 C C . TYR A 1 83 ? 12.670 -0.290 8.683 1.00 95.88 83 TYR A C 1
ATOM 642 O O . TYR A 1 83 ? 12.077 -1.084 7.950 1.00 95.88 83 TYR A O 1
ATOM 650 N N . ASN A 1 84 ? 13.519 -0.683 9.620 1.00 94.94 84 ASN A N 1
ATOM 651 C CA . ASN A 1 84 ? 13.762 -2.065 9.975 1.00 94.94 84 ASN A CA 1
ATOM 652 C C . ASN A 1 84 ? 12.712 -2.500 11.009 1.00 94.94 84 ASN A C 1
ATOM 654 O O . ASN A 1 84 ? 12.637 -1.974 12.122 1.00 94.94 84 ASN A O 1
ATOM 658 N N . LYS A 1 85 ? 11.863 -3.460 10.631 1.00 87.94 85 LYS A N 1
ATOM 659 C CA . LYS A 1 85 ? 10.768 -3.945 11.483 1.00 87.94 85 LYS A CA 1
ATOM 660 C C . LYS A 1 85 ? 11.259 -4.865 12.600 1.00 87.94 85 LYS A C 1
ATOM 662 O O . LYS A 1 85 ? 10.516 -5.050 13.563 1.00 87.94 85 LYS A O 1
ATOM 667 N N . GLU A 1 86 ? 12.449 -5.443 12.486 1.00 87.88 86 GLU A N 1
ATOM 668 C CA . GLU A 1 86 ? 13.072 -6.285 13.503 1.00 87.88 86 GLU A CA 1
ATOM 669 C C . GLU A 1 86 ? 13.666 -5.418 14.618 1.00 87.88 86 GLU A C 1
ATOM 671 O O . GLU A 1 86 ? 13.331 -5.600 15.786 1.00 87.88 86 GLU A O 1
ATOM 676 N N . THR A 1 87 ? 14.474 -4.417 14.260 1.00 92.00 87 THR A N 1
ATOM 677 C CA . THR A 1 87 ? 15.116 -3.504 15.224 1.00 92.00 87 THR A CA 1
ATOM 678 C C . THR A 1 87 ? 14.210 -2.355 15.652 1.00 92.00 87 THR A C 1
ATOM 680 O O . THR A 1 87 ? 14.477 -1.693 16.653 1.00 92.00 87 THR A O 1
ATOM 683 N N . LYS A 1 88 ? 13.120 -2.118 14.909 1.00 87.56 88 LYS A N 1
ATOM 684 C CA . LYS A 1 88 ? 12.227 -0.955 15.040 1.00 87.56 88 LYS A CA 1
ATOM 685 C C . LYS A 1 88 ? 12.941 0.376 14.772 1.00 87.56 88 LYS A C 1
ATOM 687 O O . LYS A 1 88 ? 12.451 1.430 15.191 1.00 87.56 88 LYS A O 1
ATOM 692 N N . LEU A 1 89 ? 14.073 0.348 14.065 1.00 92.12 89 LEU A N 1
ATOM 693 C CA . LEU A 1 89 ? 14.906 1.514 13.785 1.00 92.12 89 LEU A CA 1
ATOM 694 C C . LEU A 1 89 ? 14.928 1.882 12.296 1.00 92.12 89 LEU A C 1
ATOM 696 O O . LEU A 1 89 ? 14.799 1.028 11.430 1.00 92.12 89 LEU A O 1
ATOM 700 N N . CYS A 1 90 ? 15.080 3.171 11.992 1.00 96.25 90 CYS A N 1
ATOM 701 C CA . CYS A 1 90 ? 15.398 3.632 10.647 1.00 96.25 90 CYS A CA 1
ATOM 702 C C . CYS A 1 90 ? 16.896 3.455 10.411 1.00 96.25 90 CYS A C 1
ATOM 704 O O . CYS A 1 90 ? 17.712 4.106 11.061 1.00 96.25 90 CYS A O 1
ATOM 706 N N . GLU A 1 91 ? 17.244 2.568 9.489 1.00 97.94 91 GLU A N 1
ATOM 707 C CA . GLU A 1 91 ? 18.611 2.141 9.211 1.00 97.94 91 GLU A CA 1
ATOM 708 C C . GLU A 1 91 ? 19.023 2.526 7.794 1.00 97.94 91 GLU A C 1
ATOM 710 O O . GLU A 1 91 ? 18.189 2.657 6.898 1.00 97.94 91 GLU A O 1
ATOM 715 N N . ILE A 1 92 ? 20.327 2.701 7.580 1.00 98.00 92 ILE A N 1
ATOM 716 C CA . ILE A 1 92 ? 20.873 3.029 6.263 1.00 98.00 92 ILE A CA 1
ATOM 717 C C . ILE A 1 92 ? 21.000 1.753 5.428 1.00 98.00 92 ILE A C 1
ATOM 719 O O . ILE A 1 92 ? 21.453 0.715 5.909 1.00 98.00 92 ILE A O 1
ATOM 723 N N . PHE A 1 93 ? 20.667 1.840 4.144 1.00 98.12 93 PHE A N 1
ATOM 724 C CA . PHE A 1 93 ? 20.979 0.817 3.155 1.00 98.12 93 PHE A CA 1
ATOM 725 C C . PHE A 1 93 ? 21.452 1.433 1.836 1.00 98.12 93 PHE A C 1
ATOM 727 O O . PHE A 1 93 ? 21.241 2.615 1.551 1.00 98.12 93 PHE A O 1
ATOM 734 N N . LYS A 1 94 ? 22.103 0.607 1.013 1.00 98.19 94 LYS A N 1
ATOM 735 C CA . LYS A 1 94 ? 22.549 0.992 -0.325 1.00 98.19 94 LYS A CA 1
ATOM 736 C C . LYS A 1 94 ? 21.425 0.773 -1.339 1.00 98.19 94 LYS A C 1
ATOM 738 O O . LYS A 1 94 ? 21.046 -0.365 -1.607 1.00 98.19 94 LYS A O 1
ATOM 743 N N . TYR A 1 95 ? 20.964 1.857 -1.953 1.00 98.31 95 TYR A N 1
ATOM 744 C CA . TYR A 1 95 ? 19.995 1.845 -3.043 1.00 98.31 95 TYR A CA 1
ATOM 745 C C . TYR A 1 95 ? 20.683 2.016 -4.404 1.00 98.31 95 TYR A C 1
ATOM 747 O O . TYR A 1 95 ? 21.526 2.896 -4.592 1.00 98.31 95 TYR A O 1
ATOM 755 N N . GLY A 1 96 ? 20.295 1.179 -5.364 1.00 97.56 96 GLY A N 1
ATOM 756 C CA . GLY A 1 96 ? 20.850 1.103 -6.713 1.00 97.56 96 GLY A CA 1
ATOM 757 C C . GLY A 1 96 ? 20.444 2.247 -7.640 1.00 97.56 96 GLY A C 1
ATOM 758 O O . GLY A 1 96 ? 21.042 2.414 -8.700 1.00 97.56 96 GLY A O 1
ATOM 759 N N . GLY A 1 97 ? 19.449 3.054 -7.261 1.00 95.19 97 GLY A N 1
ATOM 760 C CA . GLY A 1 97 ? 19.011 4.231 -8.023 1.00 95.19 97 GLY A CA 1
ATOM 761 C C . GLY A 1 97 ? 17.788 4.015 -8.916 1.00 95.19 97 GLY A C 1
ATOM 762 O O . GLY A 1 97 ? 17.257 4.992 -9.437 1.00 95.19 97 GLY A O 1
ATOM 763 N N . CYS A 1 98 ? 17.299 2.782 -9.064 1.00 95.81 98 CYS A N 1
ATOM 764 C CA . CYS A 1 98 ? 16.034 2.498 -9.744 1.00 95.81 98 CYS A CA 1
ATOM 765 C C . CYS A 1 98 ? 15.295 1.315 -9.113 1.00 95.81 98 CYS A C 1
ATOM 767 O O . CYS A 1 98 ? 15.912 0.493 -8.436 1.00 95.81 98 CYS A O 1
ATOM 769 N N . LEU A 1 99 ? 13.995 1.202 -9.415 1.00 95.62 99 LEU A N 1
ATOM 770 C CA . LEU A 1 99 ? 13.077 0.231 -8.808 1.00 95.62 99 LEU A CA 1
ATOM 771 C C . LEU A 1 99 ? 13.033 0.414 -7.282 1.00 95.62 99 LEU A C 1
ATOM 773 O O . LEU A 1 99 ? 13.008 1.553 -6.823 1.00 95.62 99 LEU A O 1
ATOM 777 N N . GLY A 1 100 ? 12.973 -0.656 -6.495 1.00 94.19 100 GLY A N 1
ATOM 778 C CA . GLY A 1 100 ? 12.801 -0.544 -5.053 1.00 94.19 100 GLY A CA 1
ATOM 779 C C . GLY A 1 100 ? 11.337 -0.576 -4.616 1.00 94.19 100 GLY A C 1
ATOM 780 O O . GLY A 1 100 ? 10.409 -0.764 -5.408 1.00 94.19 100 GLY A O 1
ATOM 781 N N . ASN A 1 101 ? 11.131 -0.317 -3.328 1.00 96.56 101 ASN A N 1
ATOM 782 C CA . ASN A 1 101 ? 9.813 -0.145 -2.730 1.00 96.56 101 ASN A CA 1
ATOM 783 C C . ASN A 1 101 ? 9.728 1.171 -1.931 1.00 96.56 101 ASN A C 1
ATOM 785 O O . ASN A 1 101 ? 10.665 1.967 -1.917 1.00 96.56 101 ASN A O 1
ATOM 789 N N . GLN A 1 102 ? 8.572 1.420 -1.310 1.00 96.69 102 GLN A N 1
ATOM 790 C CA . GLN A 1 102 ? 8.270 2.674 -0.607 1.00 96.69 102 GLN A CA 1
ATOM 791 C C . GLN A 1 102 ? 8.967 2.808 0.762 1.00 96.69 102 GLN A C 1
ATOM 793 O O . GLN A 1 102 ? 8.991 3.906 1.307 1.00 96.69 102 GLN A O 1
ATOM 798 N N . ASN A 1 103 ? 9.572 1.744 1.303 1.00 96.94 103 ASN A N 1
ATOM 799 C CA . ASN A 1 103 ? 10.409 1.806 2.504 1.00 96.94 103 ASN A CA 1
ATOM 800 C C . ASN A 1 103 ? 11.820 2.320 2.156 1.00 96.94 103 ASN A C 1
ATOM 802 O O . ASN A 1 103 ? 12.821 1.621 2.317 1.00 96.94 103 ASN A O 1
ATOM 806 N N . ASN A 1 104 ? 11.891 3.509 1.557 1.00 97.81 104 ASN A N 1
ATOM 807 C CA . ASN A 1 104 ? 13.114 4.077 0.998 1.00 97.81 104 ASN A CA 1
ATOM 808 C C . ASN A 1 104 ? 13.066 5.608 1.070 1.00 97.81 104 ASN A C 1
ATOM 810 O O . ASN A 1 104 ? 12.446 6.267 0.234 1.00 97.81 104 ASN A O 1
ATOM 814 N N . PHE A 1 105 ? 13.768 6.162 2.050 1.00 97.75 105 PHE A N 1
ATOM 815 C CA . PHE A 1 105 ? 13.748 7.578 2.401 1.00 97.75 105 PHE A CA 1
ATOM 816 C C . PHE A 1 105 ? 15.110 8.223 2.164 1.00 97.75 105 PHE A C 1
ATOM 818 O O . PHE A 1 105 ? 16.156 7.572 2.275 1.00 97.75 105 PHE A O 1
ATOM 825 N N . LYS A 1 106 ? 15.122 9.512 1.824 1.00 96.94 106 LYS A N 1
ATOM 826 C CA . LYS A 1 106 ? 16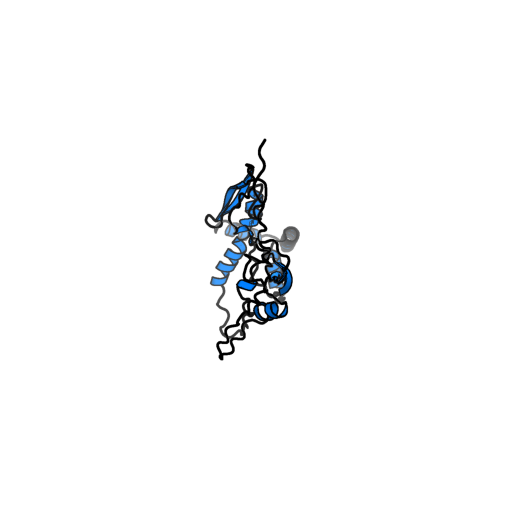.374 10.241 1.559 1.00 96.94 106 LYS A CA 1
ATOM 827 C C . LYS A 1 106 ? 17.064 10.682 2.844 1.00 96.94 106 LYS A C 1
ATOM 829 O O . LYS A 1 106 ? 18.289 10.772 2.862 1.00 96.94 106 LYS A O 1
ATOM 834 N N . SER A 1 107 ? 16.298 10.942 3.899 1.00 96.75 107 SER A N 1
ATOM 835 C CA . SER A 1 107 ? 16.813 11.364 5.200 1.00 96.75 107 SER A CA 1
ATOM 836 C C . SER A 1 107 ? 16.309 10.466 6.327 1.00 96.75 107 SER A C 1
ATOM 838 O O . SER A 1 107 ? 15.271 9.808 6.216 1.00 96.75 107 SER A O 1
ATOM 840 N N . LEU A 1 108 ? 17.059 10.458 7.432 1.00 95.56 108 LEU A N 1
ATOM 841 C CA . LEU A 1 108 ? 16.656 9.774 8.655 1.00 95.56 108 LEU A CA 1
ATOM 842 C C . LEU A 1 108 ? 15.321 10.333 9.158 1.00 95.56 108 LEU A C 1
ATOM 844 O O . LEU A 1 108 ? 14.401 9.569 9.406 1.00 95.56 108 LEU A O 1
ATOM 848 N N . GLU A 1 109 ? 15.192 11.658 9.229 1.00 93.00 109 GLU A N 1
ATOM 849 C CA . GLU A 1 109 ? 13.989 12.345 9.706 1.00 93.00 109 GLU A CA 1
ATOM 850 C C . GLU A 1 109 ? 12.730 11.962 8.913 1.00 93.00 109 GLU A C 1
ATOM 852 O O . GLU A 1 109 ? 11.689 11.685 9.508 1.00 93.00 109 GLU A O 1
ATOM 857 N N . GLU A 1 110 ? 12.821 11.864 7.584 1.00 93.12 110 GLU A N 1
ATOM 858 C CA . GLU A 1 110 ? 11.710 11.436 6.724 1.00 93.12 110 GLU A CA 1
ATOM 859 C C . GLU A 1 110 ? 11.272 10.000 7.062 1.00 93.12 110 GLU A C 1
ATOM 861 O O . GLU A 1 110 ? 10.082 9.729 7.239 1.00 93.12 110 GLU A O 1
ATOM 866 N N . CYS A 1 111 ? 12.233 9.089 7.244 1.00 94.50 111 CYS A N 1
ATOM 867 C CA . CYS A 1 111 ? 11.952 7.721 7.675 1.00 94.50 111 CYS A CA 1
ATOM 868 C C . CYS A 1 111 ? 11.317 7.683 9.070 1.00 94.50 111 CYS A C 1
ATOM 870 O O . CYS A 1 111 ? 10.323 6.987 9.290 1.00 94.50 111 CYS A O 1
ATOM 872 N N . GLN A 1 112 ? 11.871 8.437 10.021 1.00 91.31 112 GLN A N 1
ATOM 873 C CA . GLN A 1 112 ? 11.403 8.441 11.403 1.00 91.31 112 GLN A CA 1
ATOM 874 C C . GLN A 1 112 ? 9.992 9.006 11.493 1.00 91.31 112 GLN A C 1
ATOM 876 O O . GLN A 1 112 ? 9.120 8.375 12.071 1.00 91.31 112 GLN A O 1
ATOM 881 N N . THR A 1 113 ? 9.725 10.153 10.883 1.00 86.44 113 THR A N 1
ATOM 882 C CA . THR A 1 113 ? 8.390 10.767 10.895 1.00 86.44 113 THR A CA 1
ATOM 883 C C . THR A 1 113 ? 7.340 9.897 10.200 1.00 86.44 113 THR A C 1
ATOM 885 O O . THR A 1 113 ? 6.210 9.834 10.679 1.00 86.44 113 THR A O 1
ATOM 888 N N . THR A 1 114 ? 7.716 9.165 9.144 1.00 87.00 114 THR A N 1
ATOM 889 C CA . THR A 1 114 ? 6.798 8.294 8.386 1.00 87.00 114 THR A CA 1
ATOM 890 C C . THR A 1 114 ? 6.547 6.938 9.054 1.00 87.00 114 THR A C 1
ATOM 892 O O . THR A 1 114 ? 5.411 6.466 9.076 1.00 87.00 114 THR A O 1
ATOM 895 N N . CYS A 1 115 ? 7.595 6.294 9.578 1.00 88.62 115 CYS A N 1
ATOM 896 C CA . CYS A 1 115 ? 7.554 4.895 10.022 1.00 88.62 115 CYS A CA 1
ATOM 897 C C . CYS A 1 115 ? 7.881 4.670 11.509 1.00 88.62 115 CYS A C 1
ATOM 899 O O . CYS A 1 115 ? 7.649 3.573 12.011 1.00 88.62 115 CYS A O 1
ATOM 901 N N . GLN A 1 116 ? 8.411 5.666 12.231 1.00 86.19 116 GLN A N 1
ATOM 902 C CA . GLN A 1 116 ? 8.623 5.613 13.692 1.00 86.19 116 GLN A CA 1
ATOM 903 C C . GLN A 1 116 ? 7.694 6.545 14.482 1.00 86.19 116 GLN A C 1
ATOM 905 O O . GLN A 1 116 ? 7.398 6.283 15.653 1.00 86.19 116 GLN A O 1
ATOM 910 N N . GLY A 1 117 ? 7.257 7.646 13.873 1.00 71.25 117 GLY A N 1
ATOM 911 C CA . GLY A 1 117 ? 6.377 8.647 14.458 1.00 71.25 117 GLY A CA 1
ATOM 912 C C . GLY A 1 117 ? 4.988 8.069 14.679 1.00 71.25 117 GLY A C 1
ATOM 913 O O . GLY A 1 117 ? 4.533 7.267 13.881 1.00 71.25 117 GLY A O 1
ATOM 914 N N . ASN A 1 118 ? 4.341 8.429 15.791 1.00 57.69 118 ASN A N 1
ATOM 915 C CA . ASN A 1 118 ? 2.984 8.057 16.229 1.00 57.69 118 ASN A CA 1
ATOM 916 C C . ASN A 1 118 ? 2.433 6.636 15.938 1.00 57.69 118 ASN A C 1
ATOM 918 O O . ASN A 1 118 ? 1.298 6.370 16.331 1.00 57.69 118 ASN A O 1
ATOM 922 N N . CYS A 1 119 ? 3.217 5.656 15.462 1.00 58.88 119 CYS A N 1
ATOM 923 C CA . CYS A 1 119 ? 2.859 4.233 15.521 1.00 58.88 119 CYS A CA 1
ATOM 924 C C . CYS A 1 119 ? 2.626 3.811 16.985 1.00 58.88 119 CYS A C 1
ATOM 926 O O . CYS A 1 119 ? 1.885 2.873 17.266 1.00 58.88 119 CYS A O 1
ATOM 928 N N . LYS A 1 120 ? 3.239 4.540 17.933 1.00 50.62 120 LYS A N 1
ATOM 929 C CA . LYS A 1 120 ? 3.097 4.364 19.385 1.00 50.62 120 LYS A CA 1
ATOM 930 C C . LYS A 1 120 ? 1.730 4.757 19.937 1.00 50.62 120 LYS A C 1
ATOM 932 O O . LYS A 1 120 ? 1.391 4.311 21.028 1.00 50.62 120 LYS A O 1
ATOM 937 N N . LEU A 1 121 ? 0.936 5.556 19.225 1.00 50.06 121 LEU A N 1
ATOM 938 C CA . LEU A 1 121 ? -0.362 5.973 19.751 1.00 50.06 121 LEU A CA 1
ATOM 939 C C . LEU A 1 121 ? -1.354 4.798 19.781 1.00 50.06 121 LEU A C 1
ATOM 941 O O . LEU A 1 121 ? -2.140 4.684 20.716 1.00 50.06 121 LEU A O 1
ATOM 945 N N . LEU A 1 122 ? -1.222 3.856 18.838 1.00 50.50 122 LEU A N 1
ATOM 946 C CA . LEU A 1 122 ? -1.906 2.561 18.894 1.00 50.50 122 LEU A CA 1
ATOM 947 C C . LEU A 1 122 ? -1.372 1.674 20.022 1.00 50.50 122 LEU A C 1
ATOM 949 O O . LEU A 1 122 ? -2.165 0.999 20.658 1.00 50.50 122 LEU A O 1
ATOM 953 N N . SER A 1 123 ? -0.068 1.710 20.320 1.00 51.94 123 SER A N 1
ATOM 954 C CA . SER A 1 123 ? 0.509 0.957 21.445 1.00 51.94 123 SER A CA 1
ATOM 955 C C . SER A 1 123 ? 0.006 1.461 22.800 1.00 51.94 123 SER A C 1
ATOM 957 O O . SER A 1 123 ? -0.248 0.649 23.678 1.00 51.94 123 SER A O 1
ATOM 959 N N . LEU A 1 124 ? -0.173 2.774 22.977 1.00 51.19 124 LEU A N 1
ATOM 960 C CA . LEU A 1 124 ? -0.780 3.346 24.184 1.00 51.19 124 LEU A CA 1
ATOM 961 C C . LEU A 1 124 ? -2.281 3.037 24.266 1.00 51.19 124 LEU A C 1
ATOM 963 O O . LEU A 1 124 ? -2.759 2.688 25.336 1.00 51.19 124 LEU A O 1
ATOM 967 N N . LEU A 1 125 ? -3.010 3.084 23.146 1.00 52.38 125 LEU A N 1
ATOM 968 C CA . LEU A 1 125 ? -4.416 2.661 23.088 1.00 52.38 125 LEU A CA 1
ATOM 969 C C . LEU A 1 125 ? -4.595 1.160 23.385 1.00 52.38 125 LEU A C 1
ATOM 971 O O . LEU A 1 125 ? -5.580 0.792 24.014 1.00 52.38 125 LEU A O 1
ATOM 975 N N . PHE A 1 126 ? -3.643 0.310 22.987 1.00 53.09 126 PHE A N 1
ATOM 976 C CA . PHE A 1 126 ? -3.633 -1.123 23.306 1.00 53.09 126 PHE A CA 1
ATOM 977 C C . PHE A 1 126 ? -3.328 -1.377 24.789 1.00 53.09 126 PHE A C 1
ATOM 979 O O . PHE A 1 126 ? -3.992 -2.187 25.415 1.00 53.09 126 PHE A O 1
ATOM 986 N N . LEU A 1 127 ? -2.393 -0.628 25.384 1.00 50.84 127 LEU A N 1
ATOM 987 C CA . LEU A 1 127 ? -2.113 -0.704 26.826 1.00 50.84 127 LEU A CA 1
ATOM 988 C C . LEU A 1 127 ? -3.265 -0.154 27.684 1.00 50.84 127 LEU A C 1
ATOM 990 O O . LEU A 1 127 ? -3.450 -0.583 28.818 1.00 50.84 127 LEU A O 1
ATOM 994 N N . LEU A 1 128 ? -4.053 0.787 27.154 1.00 54.78 128 LEU A N 1
ATOM 995 C CA . LEU A 1 128 ? -5.293 1.244 27.787 1.00 54.78 128 LEU A CA 1
ATOM 996 C C . LEU A 1 128 ? -6.463 0.267 27.587 1.00 54.78 128 LEU A C 1
ATOM 998 O O . LEU A 1 128 ? -7.362 0.260 28.420 1.00 54.78 128 LEU A O 1
ATOM 1002 N N . TRP A 1 129 ? -6.459 -0.573 26.545 1.00 59.44 129 TRP A N 1
ATOM 1003 C CA . TRP A 1 129 ? -7.479 -1.612 26.333 1.00 59.44 129 TRP A CA 1
ATOM 1004 C C . TRP A 1 129 ? -7.489 -2.643 27.468 1.00 59.44 129 TRP A C 1
ATOM 1006 O O . TRP A 1 129 ? -8.561 -3.051 27.902 1.00 59.44 129 TRP A O 1
ATOM 1016 N N . ASP A 1 130 ? -6.317 -2.972 28.015 1.00 57.50 130 ASP A N 1
ATOM 1017 C CA . ASP A 1 130 ? -6.180 -3.872 29.169 1.00 57.50 130 ASP A CA 1
ATOM 1018 C C . ASP A 1 130 ? -6.617 -3.228 30.503 1.00 57.50 130 ASP A C 1
ATOM 1020 O O . ASP A 1 130 ? -6.828 -3.927 31.494 1.00 57.50 130 ASP A O 1
ATOM 1024 N N . LEU A 1 131 ? -6.768 -1.897 30.539 1.00 61.69 131 LEU A N 1
ATOM 1025 C CA . LEU A 1 131 ? -7.281 -1.142 31.691 1.00 61.69 131 LEU A CA 1
ATOM 1026 C C . LEU A 1 131 ? -8.780 -0.826 31.582 1.00 61.69 131 LEU A C 1
ATOM 1028 O O . LEU A 1 131 ? -9.384 -0.411 32.574 1.00 61.69 131 LEU A O 1
ATOM 1032 N N . LEU A 1 132 ? -9.393 -1.000 30.405 1.00 56.69 132 LEU A N 1
ATOM 1033 C CA . LEU A 1 132 ? -10.843 -0.919 30.266 1.00 56.69 132 LEU A CA 1
ATOM 1034 C C . LEU A 1 132 ? -11.468 -2.255 30.699 1.00 56.69 132 LEU A C 1
ATOM 1036 O O . LEU A 1 132 ? -10.993 -3.316 30.295 1.00 56.69 132 LEU A O 1
ATOM 1040 N N . PRO A 1 133 ? -12.554 -2.235 31.492 1.00 74.00 133 PRO A N 1
ATOM 1041 C CA . PRO A 1 133 ? -13.277 -3.457 31.810 1.00 74.00 133 PRO A CA 1
ATOM 1042 C C . PRO A 1 133 ? -13.741 -4.129 30.508 1.00 74.00 133 PRO A C 1
ATOM 1044 O O . PRO A 1 133 ? -14.171 -3.425 29.584 1.00 74.00 133 PRO A O 1
ATOM 1047 N N . PRO A 1 134 ? -13.670 -5.472 30.411 1.00 65.31 134 PRO A N 1
ATOM 1048 C CA . PRO A 1 134 ? -14.137 -6.178 29.230 1.00 65.31 134 PRO A CA 1
ATOM 1049 C C . PRO A 1 134 ? -15.592 -5.780 28.947 1.00 65.31 134 PRO A C 1
ATOM 1051 O O . PRO A 1 134 ? -16.380 -5.624 29.889 1.00 65.31 134 PRO A O 1
ATOM 1054 N N . PRO A 1 135 ? -15.971 -5.594 27.670 1.00 63.84 135 PRO A N 1
ATOM 1055 C CA . PRO A 1 135 ? -17.347 -5.278 27.333 1.00 63.84 135 PRO A CA 1
ATOM 1056 C C . PRO A 1 135 ? -18.265 -6.367 27.909 1.00 63.84 135 PRO A C 1
ATOM 1058 O O . PRO A 1 135 ? -17.902 -7.547 27.880 1.00 63.84 135 PRO A O 1
ATOM 1061 N N . PRO A 1 136 ? -19.444 -6.003 28.445 1.00 73.62 136 PRO A N 1
ATOM 1062 C CA . PRO A 1 136 ? -20.342 -6.977 29.040 1.00 73.62 136 PRO A CA 1
ATOM 1063 C C . PRO A 1 136 ? -20.670 -8.075 28.013 1.00 73.62 136 PRO A C 1
ATOM 1065 O O . PRO A 1 136 ? -20.924 -7.752 26.847 1.00 73.62 136 PRO A O 1
ATOM 1068 N N . PRO A 1 137 ? -20.708 -9.357 28.424 1.00 65.31 137 PRO A N 1
ATOM 1069 C CA . PRO A 1 137 ? -20.792 -10.522 27.531 1.00 65.31 137 PRO A CA 1
ATOM 1070 C C . PRO A 1 137 ? -22.069 -10.598 26.670 1.00 65.31 137 PRO A C 1
ATOM 1072 O O . PRO A 1 137 ? -22.228 -11.526 25.886 1.00 65.31 137 PRO A O 1
ATOM 1075 N N . ASN A 1 138 ? -22.968 -9.615 26.783 1.00 62.19 138 ASN A N 1
ATOM 1076 C CA . ASN A 1 138 ? -24.279 -9.581 26.140 1.00 62.19 138 ASN A CA 1
ATOM 1077 C C . ASN A 1 138 ? -24.446 -8.466 25.098 1.00 62.19 138 ASN A C 1
ATOM 1079 O O . ASN A 1 138 ? -25.556 -8.250 24.609 1.00 62.19 138 ASN A O 1
ATOM 1083 N N . VAL A 1 139 ? -23.380 -7.755 24.718 1.00 59.97 139 VAL A N 1
ATOM 1084 C CA . VAL A 1 139 ? -23.470 -6.867 23.553 1.00 59.97 139 VAL A CA 1
ATOM 1085 C C . VAL A 1 139 ? -23.267 -7.714 22.305 1.00 59.97 139 VAL A C 1
ATOM 1087 O O . VAL A 1 139 ? -22.164 -8.172 22.021 1.00 59.97 139 VAL A O 1
ATOM 1090 N N . GLY A 1 140 ? -24.355 -7.942 21.568 1.00 54.00 140 GLY A N 1
ATOM 1091 C CA . GLY A 1 140 ? -24.370 -8.641 20.284 1.00 54.00 140 GLY A CA 1
ATOM 1092 C C . GLY A 1 140 ? -23.626 -7.880 19.186 1.00 54.00 140 GLY A C 1
ATOM 1093 O O . GLY A 1 140 ? -24.227 -7.476 18.188 1.00 54.00 140 GLY A O 1
ATOM 1094 N N . TYR A 1 141 ? -22.316 -7.698 19.341 1.00 46.09 141 TYR A N 1
ATOM 1095 C CA . TYR A 1 141 ? -21.434 -7.305 18.258 1.00 46.09 141 TYR A CA 1
ATOM 1096 C C . TYR A 1 141 ? -21.451 -8.440 17.235 1.00 46.09 141 TYR A C 1
ATOM 1098 O O . TYR A 1 141 ? -20.775 -9.455 17.386 1.00 46.09 141 TYR A O 1
ATOM 1106 N N . LYS A 1 142 ? -22.261 -8.294 16.181 1.00 47.16 142 LYS A N 1
ATOM 1107 C CA . LYS A 1 142 ? -22.063 -9.079 14.964 1.00 47.16 142 LYS A CA 1
ATOM 1108 C C . LYS A 1 142 ? -20.687 -8.692 14.441 1.00 47.16 142 LYS A C 1
ATOM 1110 O O . LYS A 1 142 ? -20.558 -7.635 13.822 1.00 47.16 142 LYS A O 1
ATOM 1115 N N . GLU A 1 143 ? -19.675 -9.506 14.735 1.00 50.28 143 GLU A N 1
ATOM 1116 C CA . GLU A 1 143 ? -18.355 -9.362 14.130 1.00 50.28 143 GLU A CA 1
ATOM 1117 C C . GLU A 1 143 ? -18.553 -9.180 12.619 1.00 50.28 143 GLU A C 1
ATOM 1119 O O . GLU A 1 143 ? -19.244 -9.993 11.985 1.00 50.28 143 GLU A O 1
ATOM 1124 N N . PRO A 1 144 ? -18.040 -8.084 12.028 1.00 60.03 144 PRO A N 1
ATOM 1125 C CA . PRO A 1 144 ? -18.107 -7.900 10.593 1.00 60.03 144 PRO A CA 1
ATOM 1126 C C . PRO A 1 144 ? -17.534 -9.147 9.915 1.00 60.03 144 PRO A C 1
ATOM 1128 O O . PRO A 1 144 ? -16.497 -9.646 10.355 1.00 60.03 144 PRO A O 1
ATOM 1131 N N . PRO A 1 145 ? -18.178 -9.673 8.860 1.00 63.22 145 PRO A N 1
ATOM 1132 C CA . PRO A 1 145 ? -17.702 -10.880 8.205 1.00 63.22 145 PRO A CA 1
ATOM 1133 C C . PRO A 1 145 ? -16.245 -10.689 7.776 1.00 63.22 145 PRO A C 1
ATOM 1135 O O . PRO A 1 145 ? -15.939 -9.799 6.978 1.00 63.22 145 PRO A O 1
ATOM 1138 N N . ALA A 1 146 ? -15.359 -11.517 8.333 1.00 76.69 146 ALA A N 1
ATOM 1139 C CA . ALA A 1 146 ? -13.931 -11.445 8.071 1.00 76.69 146 ALA A CA 1
ATOM 1140 C C . ALA A 1 146 ? -13.665 -11.628 6.569 1.00 76.69 146 ALA A C 1
ATOM 1142 O O . ALA A 1 146 ? -14.077 -12.619 5.955 1.00 76.69 146 ALA A O 1
ATOM 1143 N N . ILE A 1 147 ? -12.997 -10.644 5.966 1.00 86.00 147 ILE A N 1
ATOM 1144 C CA . ILE A 1 147 ? -12.588 -10.692 4.562 1.00 86.00 147 ILE A CA 1
ATOM 1145 C C . ILE A 1 147 ? -11.483 -11.755 4.443 1.00 86.00 147 ILE A C 1
ATOM 1147 O O . ILE A 1 147 ? -10.516 -11.687 5.201 1.00 86.00 147 ILE A O 1
ATOM 1151 N N . PRO A 1 148 ? -11.580 -12.729 3.517 1.00 89.75 148 PRO A N 1
ATOM 1152 C CA . PRO A 1 148 ? -10.527 -13.728 3.342 1.00 89.75 148 PRO A CA 1
ATOM 1153 C C . PRO A 1 148 ? -9.168 -13.080 3.046 1.00 89.75 148 PRO A C 1
ATOM 1155 O O . PRO A 1 148 ? -9.104 -12.135 2.259 1.00 89.75 148 PRO A O 1
ATOM 1158 N N . SER A 1 149 ? -8.084 -13.622 3.607 1.00 88.69 149 SER A N 1
ATOM 1159 C CA . SER A 1 149 ? -6.721 -13.073 3.477 1.00 88.69 149 SER A CA 1
ATOM 1160 C C . SER A 1 149 ? -6.287 -12.862 2.024 1.00 88.6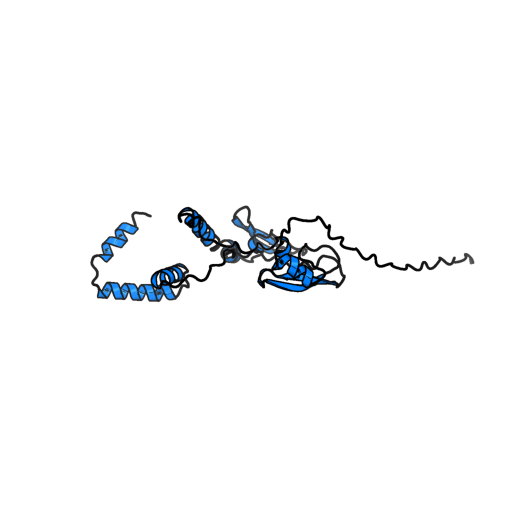9 149 SER A C 1
ATOM 1162 O O . SER A 1 149 ? -5.721 -11.822 1.694 1.00 88.69 149 SER A O 1
ATOM 1164 N N . LEU A 1 150 ? -6.640 -13.782 1.120 1.00 94.44 150 LEU A N 1
ATOM 1165 C CA . LEU A 1 150 ? -6.365 -13.635 -0.312 1.00 94.44 150 LEU A CA 1
ATOM 1166 C C . LEU A 1 150 ? -6.933 -12.329 -0.884 1.00 94.44 150 LEU A C 1
ATOM 1168 O O . LEU A 1 150 ? -6.282 -11.673 -1.686 1.00 94.44 150 LEU A O 1
ATOM 1172 N N . CYS A 1 151 ? -8.111 -11.899 -0.427 1.00 95.38 151 CYS A N 1
ATOM 1173 C CA . CYS A 1 151 ? -8.777 -10.686 -0.896 1.00 95.38 151 CYS A CA 1
ATOM 1174 C C . CYS A 1 151 ? -8.122 -9.406 -0.354 1.00 95.38 151 CYS A C 1
ATOM 1176 O O . CYS A 1 151 ? -8.447 -8.315 -0.819 1.00 95.38 151 CYS A O 1
ATOM 1178 N N . MET A 1 152 ? -7.234 -9.527 0.634 1.00 93.81 152 MET A N 1
ATOM 1179 C CA . MET A 1 152 ? -6.494 -8.407 1.218 1.00 93.81 152 MET A CA 1
ATOM 1180 C C . MET A 1 152 ? -5.190 -8.116 0.464 1.00 93.81 152 MET A C 1
ATOM 1182 O O . MET A 1 152 ? -4.652 -7.021 0.585 1.00 93.81 152 MET A O 1
ATOM 1186 N N . THR A 1 153 ? -4.700 -9.056 -0.349 1.00 91.94 153 THR A N 1
ATOM 1187 C CA . THR A 1 153 ? -3.488 -8.847 -1.158 1.00 91.94 153 THR A CA 1
ATOM 1188 C C . THR A 1 153 ? -3.738 -7.854 -2.311 1.00 91.94 153 THR A C 1
ATOM 1190 O O . THR A 1 153 ? -4.868 -7.753 -2.798 1.00 91.94 153 THR A O 1
ATOM 1193 N N . PRO A 1 154 ? -2.732 -7.080 -2.764 1.00 94.19 154 PRO A N 1
ATOM 1194 C CA . PRO A 1 154 ? -2.889 -6.148 -3.886 1.00 94.19 154 PRO A CA 1
ATOM 1195 C C . PRO A 1 154 ? -3.115 -6.887 -5.213 1.00 94.19 154 PRO A C 1
ATOM 1197 O O . PRO A 1 154 ? -2.914 -8.093 -5.304 1.00 94.19 154 PRO A O 1
ATOM 1200 N N . MET A 1 155 ? -3.496 -6.179 -6.281 1.00 96.12 155 MET A N 1
ATOM 1201 C CA . MET A 1 155 ? -3.463 -6.793 -7.613 1.00 96.12 155 MET A CA 1
ATOM 1202 C C . MET A 1 155 ? -2.019 -7.083 -8.025 1.00 96.12 155 MET A C 1
ATOM 1204 O O . MET A 1 155 ? -1.157 -6.218 -7.891 1.00 96.12 155 MET A O 1
ATOM 1208 N N . ASP A 1 156 ? -1.767 -8.265 -8.580 1.00 97.44 156 ASP A N 1
ATOM 1209 C CA . ASP A 1 156 ? -0.448 -8.631 -9.090 1.00 97.44 156 ASP A CA 1
ATOM 1210 C C . ASP A 1 156 ? -0.527 -8.972 -10.581 1.00 97.44 156 ASP A C 1
ATOM 1212 O O . ASP A 1 156 ? -1.193 -9.924 -11.002 1.00 97.44 156 ASP A O 1
ATOM 1216 N N . LYS A 1 157 ? 0.154 -8.156 -11.394 1.00 96.94 157 LYS A N 1
ATOM 1217 C CA . LYS A 1 157 ? 0.220 -8.319 -12.849 1.00 96.94 157 LYS A CA 1
ATOM 1218 C C . LYS A 1 157 ? 0.934 -9.617 -13.224 1.00 96.94 157 LYS A C 1
ATOM 1220 O O . LYS A 1 157 ? 0.616 -10.172 -14.274 1.00 96.94 157 LYS A O 1
ATOM 1225 N N . GLY A 1 158 ? 1.835 -10.126 -12.391 1.00 96.31 158 GLY A N 1
ATOM 1226 C CA . GLY A 1 158 ? 2.707 -11.252 -12.697 1.00 96.31 158 GLY A CA 1
ATOM 1227 C C . GLY A 1 158 ? 3.847 -10.887 -13.654 1.00 96.31 158 GLY A C 1
ATOM 1228 O O . GLY A 1 158 ? 4.020 -9.728 -14.033 1.00 96.31 158 GLY A O 1
ATOM 1229 N N . LEU A 1 159 ? 4.614 -11.901 -14.058 1.00 95.12 159 LEU A N 1
ATOM 1230 C CA . LEU A 1 159 ? 5.927 -11.737 -14.705 1.00 95.12 159 LEU A CA 1
ATOM 1231 C C . LEU A 1 159 ? 5.937 -1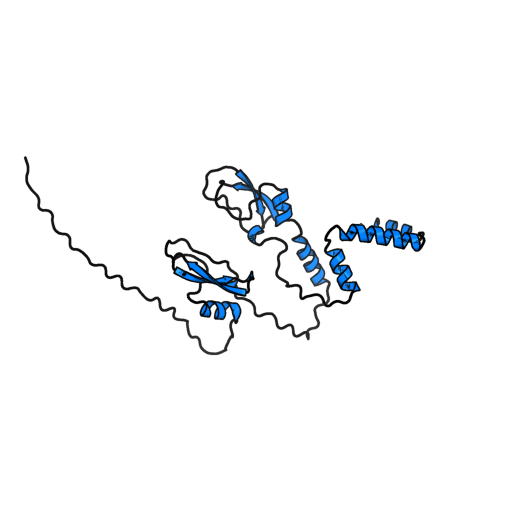2.030 -16.217 1.00 95.12 159 LEU A C 1
ATOM 1233 O O . LEU A 1 159 ? 6.964 -11.882 -16.874 1.00 95.12 159 LEU A O 1
ATOM 1237 N N . CYS A 1 160 ? 4.812 -12.470 -16.781 1.00 97.75 160 CYS A N 1
ATOM 1238 C CA . CYS A 1 160 ? 4.711 -12.849 -18.192 1.00 97.75 160 CYS A CA 1
ATOM 1239 C C . CYS A 1 160 ? 4.348 -11.651 -19.102 1.00 97.75 160 CYS A C 1
ATOM 1241 O O . CYS A 1 160 ? 4.437 -10.488 -18.705 1.00 97.75 160 CYS A O 1
ATOM 1243 N N . ARG A 1 161 ? 3.931 -11.911 -20.352 1.00 96.62 161 ARG A N 1
ATOM 1244 C CA . ARG A 1 161 ? 3.605 -10.867 -21.350 1.00 96.62 161 ARG A CA 1
ATOM 1245 C C . ARG A 1 161 ? 2.202 -10.968 -21.962 1.00 96.62 161 ARG A C 1
ATOM 1247 O O . ARG A 1 161 ? 1.880 -10.191 -22.857 1.00 96.62 161 ARG A O 1
ATOM 1254 N N . ALA A 1 162 ? 1.359 -11.896 -21.508 1.00 96.19 162 ALA A N 1
ATOM 1255 C CA . ALA A 1 162 ? -0.032 -11.942 -21.954 1.00 96.19 162 ALA A CA 1
ATOM 1256 C C . ALA A 1 162 ? -0.814 -10.724 -21.428 1.00 96.19 162 ALA A C 1
ATOM 1258 O O . ALA A 1 162 ? -0.383 -10.023 -20.515 1.00 96.19 162 ALA A O 1
ATOM 1259 N N . LYS A 1 163 ? -1.980 -10.454 -22.013 1.00 96.75 163 LYS A N 1
ATOM 1260 C CA . LYS A 1 163 ? -2.849 -9.342 -21.607 1.00 96.75 163 LYS A CA 1
ATOM 1261 C C . LYS A 1 163 ? -4.254 -9.856 -21.333 1.00 96.75 163 LYS A C 1
ATOM 1263 O O . LYS A 1 163 ? -5.197 -9.554 -22.059 1.00 96.75 163 LYS A O 1
ATOM 1268 N N . GLU A 1 164 ? -4.383 -10.684 -20.304 1.00 97.38 164 GLU A N 1
ATOM 1269 C CA . GLU A 1 164 ? -5.661 -11.298 -19.953 1.00 97.38 164 GLU A CA 1
ATOM 1270 C C . GLU A 1 164 ? -6.443 -10.424 -18.967 1.00 97.38 164 GLU A C 1
ATOM 1272 O O . GLU A 1 164 ? -5.915 -10.002 -17.940 1.00 97.38 164 GLU A O 1
ATOM 1277 N N . THR A 1 165 ? -7.716 -10.152 -19.256 1.00 98.00 165 THR A N 1
ATOM 1278 C CA . THR A 1 165 ? -8.585 -9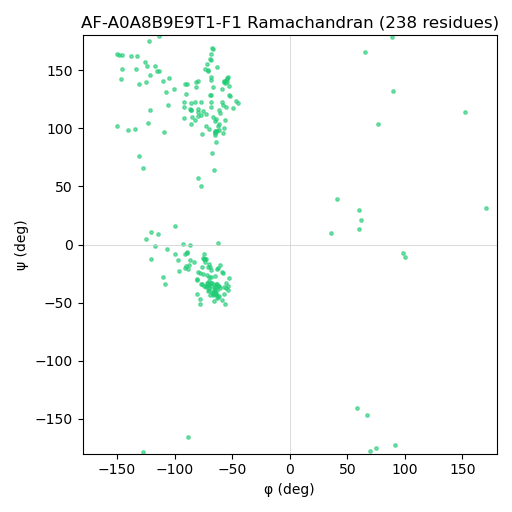.410 -18.334 1.00 98.00 165 THR A CA 1
ATOM 1279 C C . THR A 1 165 ? -9.003 -10.306 -17.171 1.00 98.00 165 THR A C 1
ATOM 1281 O O . THR A 1 165 ? -9.737 -11.278 -17.349 1.00 98.00 165 THR A O 1
ATOM 1284 N N . ARG A 1 166 ? -8.559 -9.953 -15.966 1.00 98.44 166 ARG A N 1
ATOM 1285 C CA . ARG A 1 166 ? -8.898 -10.608 -14.695 1.00 98.44 166 ARG A CA 1
ATOM 1286 C C . ARG A 1 166 ? -9.512 -9.597 -13.738 1.00 98.44 166 ARG A C 1
ATOM 1288 O O . ARG A 1 166 ? -9.603 -8.418 -14.059 1.00 98.44 166 ARG A O 1
ATOM 1295 N N . PHE A 1 167 ? -9.970 -10.045 -12.578 1.00 98.50 167 PHE A N 1
ATOM 1296 C CA . PHE A 1 167 ? -10.561 -9.202 -11.543 1.00 98.50 167 PHE A CA 1
ATOM 1297 C C . PHE A 1 167 ? -9.836 -9.407 -10.222 1.00 98.50 167 PHE A C 1
ATOM 1299 O O . PHE A 1 167 ? -9.555 -10.542 -9.865 1.00 98.50 167 PHE A O 1
ATOM 1306 N N . PHE A 1 168 ? -9.610 -8.335 -9.476 1.00 98.31 168 PHE A N 1
ATOM 1307 C CA . PHE A 1 168 ? -9.114 -8.387 -8.102 1.00 98.31 168 PHE A CA 1
ATOM 1308 C C . PHE A 1 168 ? -10.089 -7.652 -7.183 1.00 98.31 168 PHE A C 1
ATOM 1310 O O . PHE A 1 168 ? -10.826 -6.760 -7.621 1.00 98.31 168 PHE A O 1
ATOM 1317 N N . TYR A 1 169 ? -10.121 -8.026 -5.913 1.00 97.44 169 TYR A N 1
ATOM 1318 C CA . TYR A 1 169 ? -10.841 -7.321 -4.870 1.00 97.44 169 TYR A CA 1
ATOM 1319 C C . TYR A 1 169 ? -9.965 -6.207 -4.310 1.00 97.44 169 TYR A C 1
ATOM 1321 O O . TYR A 1 169 ? -8.926 -6.454 -3.712 1.00 97.44 169 TYR A O 1
ATOM 1329 N N . ASN A 1 170 ? -10.390 -4.966 -4.498 1.00 95.00 170 ASN A N 1
ATOM 1330 C CA . ASN A 1 170 ? -9.773 -3.831 -3.841 1.00 95.00 170 ASN A CA 1
ATOM 1331 C C . ASN A 1 170 ? -10.427 -3.677 -2.461 1.00 95.00 170 ASN A C 1
ATOM 1333 O O . ASN A 1 170 ? -11.571 -3.217 -2.373 1.00 95.00 170 ASN A O 1
ATOM 1337 N N . TYR A 1 171 ? -9.717 -4.091 -1.406 1.00 90.19 171 TYR A N 1
ATOM 1338 C CA . TYR A 1 171 ? -10.241 -4.083 -0.038 1.00 90.19 171 TYR A CA 1
ATOM 1339 C C . TYR A 1 171 ? -10.510 -2.661 0.471 1.00 90.19 171 TYR A C 1
ATOM 1341 O O . TYR A 1 171 ? -11.539 -2.439 1.105 1.00 90.19 171 TYR A O 1
ATOM 1349 N N . SER A 1 172 ? -9.672 -1.684 0.105 1.00 85.50 172 SER A N 1
ATOM 1350 C CA . SER A 1 172 ? -9.826 -0.276 0.499 1.00 85.50 172 SER A CA 1
ATOM 1351 C C . SER A 1 172 ? -11.141 0.327 -0.011 1.00 85.50 172 SER A C 1
ATOM 1353 O O . SER A 1 172 ? -11.780 1.119 0.673 1.00 85.50 172 SER A O 1
ATOM 1355 N N . THR A 1 173 ? -11.585 -0.078 -1.206 1.00 91.06 173 THR A N 1
ATOM 1356 C CA . THR A 1 173 ? -12.847 0.384 -1.817 1.00 91.06 173 THR A CA 1
ATOM 1357 C C . THR A 1 173 ? -14.009 -0.601 -1.656 1.00 91.06 173 THR A C 1
ATOM 1359 O O . THR A 1 173 ? -15.137 -0.281 -2.040 1.00 91.06 173 THR A O 1
ATOM 1362 N N . GLY A 1 174 ? -13.759 -1.812 -1.149 1.00 89.69 174 GLY A N 1
ATOM 1363 C CA . GLY A 1 174 ? -14.744 -2.895 -1.055 1.00 89.69 174 GLY A CA 1
ATOM 1364 C C . GLY A 1 174 ? -15.314 -3.348 -2.408 1.00 89.69 174 GLY A C 1
ATOM 1365 O O . GLY A 1 174 ? -16.489 -3.736 -2.502 1.00 89.69 174 GLY A O 1
ATOM 1366 N N . ARG A 1 175 ? -14.537 -3.232 -3.497 1.00 94.44 175 ARG A N 1
ATOM 1367 C CA . ARG A 1 175 ? -15.008 -3.454 -4.879 1.00 94.44 175 ARG A CA 1
ATOM 1368 C C . ARG A 1 175 ? -14.087 -4.375 -5.670 1.00 94.44 175 ARG A C 1
ATOM 1370 O O . ARG A 1 175 ? -12.877 -4.205 -5.691 1.00 94.44 175 ARG A O 1
ATOM 1377 N N . CYS A 1 176 ? -14.694 -5.277 -6.439 1.00 97.62 176 CYS A N 1
ATOM 1378 C CA . CYS A 1 176 ? -13.995 -6.038 -7.472 1.00 97.62 176 CYS A CA 1
ATOM 1379 C C . CYS A 1 176 ? -13.764 -5.179 -8.721 1.00 97.62 176 CYS A C 1
ATOM 1381 O O . CYS A 1 176 ? -14.738 -4.687 -9.308 1.00 97.62 176 CYS A O 1
ATOM 1383 N N . ARG A 1 177 ? -12.505 -5.025 -9.136 1.00 97.88 177 ARG A N 1
ATOM 1384 C CA . ARG A 1 177 ? -12.072 -4.214 -10.285 1.00 97.88 177 ARG A CA 1
ATOM 1385 C C . ARG A 1 177 ? -11.323 -5.073 -11.311 1.00 97.88 177 ARG A C 1
ATOM 1387 O O . ARG A 1 177 ? -10.658 -6.024 -10.904 1.00 97.88 177 ARG A O 1
ATOM 1394 N N . PRO A 1 178 ? -11.450 -4.787 -12.619 1.00 98.06 178 PRO A N 1
ATOM 1395 C CA . PRO A 1 178 ? -10.680 -5.486 -13.638 1.00 98.06 178 PRO A CA 1
ATOM 1396 C C . PRO A 1 178 ? -9.211 -5.035 -13.638 1.00 98.06 178 PRO A C 1
ATOM 1398 O O . PRO A 1 178 ? -8.922 -3.885 -13.312 1.00 98.06 178 PRO A O 1
ATOM 1401 N N . PHE A 1 179 ? -8.302 -5.919 -14.038 1.00 98.19 179 PHE A N 1
ATOM 1402 C CA . PHE A 1 179 ? -6.895 -5.612 -14.303 1.00 98.19 179 PHE A CA 1
ATOM 1403 C C . PHE A 1 179 ? -6.334 -6.522 -15.409 1.00 98.19 179 PHE A C 1
ATOM 1405 O O . PHE A 1 179 ? -6.934 -7.547 -15.746 1.00 98.19 179 PHE A O 1
ATOM 1412 N N . HIS A 1 180 ? -5.193 -6.143 -15.990 1.00 98.38 180 HIS A N 1
ATOM 1413 C CA . HIS A 1 180 ? -4.505 -6.944 -17.005 1.00 98.38 180 HIS A CA 1
ATOM 1414 C C . HIS A 1 180 ? -3.480 -7.869 -16.354 1.00 98.38 180 HIS A C 1
ATOM 1416 O O . HIS A 1 180 ? -2.437 -7.408 -15.896 1.00 98.38 180 HIS A O 1
ATOM 1422 N N . TYR A 1 181 ? -3.765 -9.166 -16.348 1.00 98.19 181 TYR A N 1
ATOM 1423 C CA . TYR A 1 181 ? -2.863 -10.200 -15.867 1.00 98.19 181 TYR A CA 1
ATOM 1424 C C . TYR A 1 181 ? -1.958 -10.706 -16.990 1.00 98.19 181 TYR A C 1
ATOM 1426 O O . TYR A 1 181 ? -2.400 -10.952 -18.116 1.00 98.19 181 TYR A O 1
ATOM 1434 N N . SER A 1 182 ? -0.689 -10.893 -16.648 1.00 97.69 182 SER A N 1
ATOM 1435 C CA . SER A 1 182 ? 0.375 -11.267 -17.571 1.00 97.69 182 SER A CA 1
ATOM 1436 C C . SER A 1 182 ? 0.356 -12.728 -18.023 1.00 97.69 182 SER A C 1
ATOM 1438 O O . SER A 1 182 ? 1.061 -13.079 -18.966 1.00 97.69 182 SER A O 1
ATOM 1440 N N . GLY A 1 183 ? -0.428 -13.588 -17.368 1.00 95.62 183 GLY A N 1
ATOM 1441 C CA . GLY A 1 183 ? -0.574 -15.007 -17.710 1.00 95.62 183 GLY A CA 1
ATOM 1442 C C . GLY A 1 183 ? 0.243 -15.981 -16.851 1.00 95.62 183 GLY A C 1
ATOM 1443 O O . GLY A 1 183 ? -0.015 -17.180 -16.927 1.00 95.62 183 GLY A O 1
ATOM 1444 N N . CYS A 1 184 ? 1.175 -15.506 -16.018 1.00 96.75 184 CYS A N 1
ATOM 1445 C CA . CYS A 1 184 ? 1.895 -16.340 -15.048 1.00 96.75 184 CYS A CA 1
ATOM 1446 C C . CYS A 1 184 ? 2.309 -15.556 -13.791 1.00 96.75 184 CYS A C 1
ATOM 1448 O O . CYS A 1 184 ? 2.310 -14.325 -13.798 1.00 96.75 184 CYS A O 1
ATOM 1450 N N . GLY A 1 185 ? 2.670 -16.269 -12.717 1.00 96.88 185 GLY A N 1
ATOM 1451 C CA . GLY A 1 185 ? 2.958 -15.671 -11.407 1.00 96.88 185 GLY A CA 1
ATOM 1452 C C . GLY A 1 185 ? 1.701 -15.072 -10.775 1.00 96.88 185 GLY A C 1
ATOM 1453 O O . GLY A 1 185 ? 0.594 -15.557 -11.026 1.00 96.88 185 GLY A O 1
ATOM 1454 N N . GLY A 1 186 ? 1.843 -13.985 -10.024 1.00 95.12 186 GLY A N 1
ATOM 1455 C CA . GLY A 1 186 ? 0.704 -13.338 -9.382 1.00 95.12 186 GLY A CA 1
ATOM 1456 C C . GLY A 1 186 ? 0.381 -13.897 -7.997 1.00 95.12 186 GLY A C 1
ATOM 1457 O O . GLY A 1 186 ? 0.980 -14.870 -7.543 1.00 95.12 186 GLY A O 1
ATOM 1458 N N . ASN A 1 187 ? -0.640 -13.316 -7.368 1.00 97.44 187 ASN A N 1
ATOM 1459 C CA . ASN A 1 187 ? -1.233 -13.804 -6.124 1.00 97.44 187 ASN A CA 1
ATOM 1460 C C . ASN A 1 187 ? -2.683 -14.297 -6.326 1.00 97.44 187 ASN A C 1
ATOM 1462 O O . ASN A 1 187 ? -3.235 -14.263 -7.431 1.00 97.44 187 ASN A O 1
ATOM 1466 N N . GLU A 1 188 ? -3.300 -14.773 -5.242 1.00 97.44 188 GLU A N 1
ATOM 1467 C CA . GLU A 1 188 ? -4.648 -15.356 -5.240 1.00 97.44 188 GLU A CA 1
ATOM 1468 C C . GLU A 1 188 ? -5.784 -14.335 -5.419 1.00 97.44 188 GLU A C 1
ATOM 1470 O O . GLU A 1 188 ? -6.917 -14.732 -5.713 1.00 97.44 188 GLU A O 1
ATOM 1475 N N . ASN A 1 189 ? -5.519 -13.027 -5.315 1.00 97.75 189 ASN A N 1
ATOM 1476 C CA . ASN A 1 189 ? -6.499 -11.978 -5.609 1.00 97.75 189 ASN A CA 1
ATOM 1477 C C . ASN A 1 189 ? -6.681 -11.773 -7.125 1.00 97.75 189 ASN A C 1
ATOM 1479 O O . ASN A 1 189 ? -6.589 -10.667 -7.660 1.00 97.75 189 ASN A O 1
ATOM 1483 N N . ASN A 1 190 ? -6.912 -12.869 -7.842 1.00 98.12 190 ASN A N 1
ATOM 1484 C CA . ASN A 1 190 ? -6.950 -12.939 -9.294 1.00 98.12 190 ASN A CA 1
ATOM 1485 C C . ASN A 1 190 ? -8.083 -13.869 -9.734 1.00 98.12 190 ASN A C 1
ATOM 1487 O O . ASN A 1 190 ? -7.973 -15.094 -9.757 1.00 98.12 190 ASN A O 1
ATOM 1491 N N . PHE A 1 191 ? -9.207 -13.270 -10.102 1.00 98.06 191 PHE A N 1
ATOM 1492 C CA . PHE A 1 191 ? -10.431 -13.963 -10.463 1.00 98.06 191 PHE A CA 1
ATOM 1493 C C . PHE A 1 191 ? -10.716 -13.825 -11.956 1.00 98.06 191 PHE A C 1
ATOM 1495 O O . PHE A 1 191 ? -10.607 -12.748 -12.537 1.00 98.06 191 PHE A O 1
ATOM 1502 N N . THR A 1 192 ? -11.199 -14.896 -12.578 1.00 97.62 192 THR A N 1
ATOM 1503 C CA . THR A 1 192 ? -11.608 -14.886 -13.993 1.00 97.62 192 THR A CA 1
ATOM 1504 C C . THR A 1 192 ? -12.883 -14.080 -14.252 1.00 97.62 192 THR A C 1
ATOM 1506 O O . THR A 1 192 ? -13.165 -13.719 -15.389 1.00 97.62 192 THR A O 1
ATOM 1509 N N . SER A 1 193 ? -13.673 -13.776 -13.215 1.00 97.75 193 SER A N 1
ATOM 1510 C CA . SER A 1 193 ? -14.904 -12.995 -13.345 1.00 97.75 193 SER A CA 1
ATOM 1511 C C . SER A 1 193 ? -15.162 -12.098 -12.134 1.00 97.75 193 SER A C 1
ATOM 1513 O O . SER A 1 193 ? -14.855 -12.447 -10.989 1.00 97.75 193 SER A O 1
ATOM 1515 N N . ARG A 1 194 ? -15.842 -10.967 -12.359 1.00 96.62 194 ARG A N 1
ATOM 1516 C CA . ARG A 1 194 ? -16.322 -10.089 -11.279 1.00 96.62 194 ARG A CA 1
ATOM 1517 C C . ARG A 1 194 ? -17.235 -10.829 -10.296 1.00 96.62 194 ARG A C 1
ATOM 1519 O O . ARG A 1 194 ? -17.173 -10.586 -9.094 1.00 96.62 194 ARG A O 1
ATOM 1526 N N . LYS A 1 195 ? -18.065 -11.753 -10.799 1.00 95.56 195 LYS A N 1
ATOM 1527 C CA . LYS A 1 195 ? -19.012 -12.543 -9.996 1.00 95.56 195 LYS A CA 1
ATOM 1528 C C . LYS A 1 195 ? -18.291 -13.478 -9.024 1.00 95.56 195 LYS A C 1
ATOM 1530 O O . LYS A 1 195 ? -18.708 -13.568 -7.872 1.00 95.56 195 LYS A O 1
ATOM 1535 N N . SER A 1 196 ? -17.221 -14.154 -9.453 1.00 95.62 196 SER A N 1
ATOM 1536 C CA . SER A 1 196 ? -16.423 -15.007 -8.558 1.00 95.62 196 SER A CA 1
ATOM 1537 C C . SER A 1 196 ? -15.686 -14.194 -7.501 1.00 95.62 196 SER A C 1
ATOM 1539 O O . SER A 1 196 ? -15.742 -14.570 -6.335 1.00 95.62 196 SER A O 1
ATOM 1541 N N . CYS A 1 197 ? -15.109 -13.050 -7.881 1.00 96.19 197 CYS A N 1
ATOM 1542 C CA . CYS A 1 197 ? -14.484 -12.124 -6.937 1.00 96.19 197 CYS A CA 1
ATOM 1543 C C . CYS A 1 197 ? -15.467 -11.678 -5.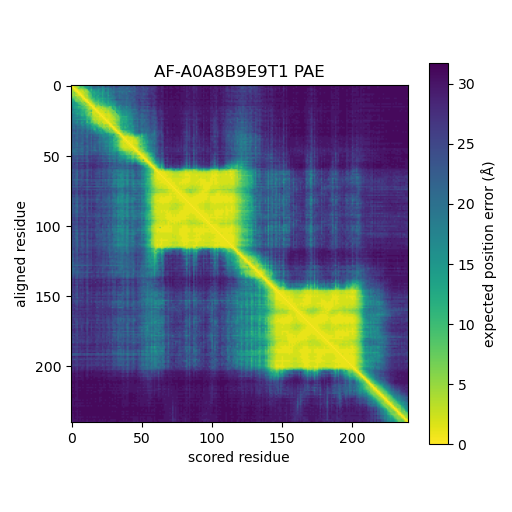840 1.00 96.19 197 CYS A C 1
ATOM 1545 O O . CYS A 1 197 ? -15.192 -11.825 -4.654 1.00 96.19 197 CYS A O 1
ATOM 1547 N N . LEU A 1 198 ? -16.664 -11.207 -6.217 1.00 93.81 198 LEU A N 1
ATOM 1548 C CA . LEU A 1 198 ? -17.668 -10.741 -5.251 1.00 93.81 198 LEU A CA 1
ATOM 1549 C C . LEU A 1 198 ? -18.155 -11.861 -4.329 1.00 93.81 198 LEU A C 1
ATOM 1551 O O . LEU A 1 198 ? -18.385 -11.632 -3.143 1.00 93.81 198 LEU A O 1
ATOM 1555 N N . ARG A 1 199 ? -18.327 -13.067 -4.874 1.00 92.19 199 ARG A N 1
ATOM 1556 C CA . ARG A 1 199 ? -18.763 -14.228 -4.096 1.00 92.19 199 ARG A CA 1
ATOM 1557 C C . ARG A 1 199 ? -17.755 -14.575 -3.004 1.00 92.19 199 ARG A C 1
ATOM 1559 O O . ARG A 1 199 ? -18.169 -14.819 -1.883 1.00 92.19 199 ARG A O 1
ATOM 1566 N N . ILE A 1 200 ? -16.469 -14.580 -3.345 1.00 92.00 200 ILE A N 1
ATOM 1567 C CA . ILE A 1 200 ? -15.392 -14.979 -2.435 1.00 92.00 200 ILE A CA 1
ATOM 1568 C C . ILE A 1 200 ? -15.084 -13.851 -1.442 1.00 92.00 200 ILE A C 1
ATOM 1570 O O . ILE A 1 200 ? -15.044 -14.090 -0.243 1.00 92.00 200 ILE A O 1
ATOM 1574 N N . CYS A 1 201 ? -14.944 -12.614 -1.923 1.00 92.62 201 CYS A N 1
ATOM 1575 C CA . CYS A 1 201 ? -14.399 -11.518 -1.120 1.00 92.62 201 CYS A CA 1
ATOM 1576 C C . CYS A 1 201 ? -15.432 -10.613 -0.447 1.00 92.62 201 CYS A C 1
ATOM 1578 O O . CYS A 1 201 ? -15.097 -9.945 0.524 1.00 92.62 201 CYS A O 1
ATOM 1580 N N . LYS A 1 202 ? -16.671 -10.548 -0.957 1.00 88.31 202 LYS A N 1
ATOM 1581 C CA . LYS A 1 202 ? -17.705 -9.643 -0.418 1.00 88.31 202 LYS A CA 1
ATOM 1582 C C . LYS A 1 202 ? -18.816 -10.366 0.336 1.00 88.31 202 LYS A C 1
ATOM 1584 O O . LYS A 1 202 ? -19.369 -9.804 1.272 1.00 88.31 202 LYS A O 1
ATOM 1589 N N . LYS A 1 203 ? -19.182 -11.580 -0.085 1.00 81.50 203 LYS A N 1
ATOM 1590 C CA . LYS A 1 203 ? -20.286 -12.333 0.535 1.00 81.50 203 LYS A CA 1
ATOM 1591 C C . LYS A 1 203 ? -19.849 -13.258 1.679 1.00 81.50 203 LYS A C 1
ATOM 1593 O O . LYS A 1 203 ? -20.722 -13.773 2.367 1.00 81.50 203 LYS A O 1
ATOM 1598 N N . GLY A 1 204 ? -18.541 -13.425 1.903 1.00 63.59 204 GLY A N 1
ATOM 1599 C CA . GLY A 1 204 ? -18.000 -14.359 2.893 1.00 63.59 204 GLY A CA 1
ATOM 1600 C C . GLY A 1 204 ? -18.300 -15.826 2.549 1.00 63.59 204 GLY A C 1
ATOM 1601 O O . GLY A 1 204 ? -19.130 -16.137 1.691 1.00 63.59 204 GLY A O 1
ATOM 1602 N N . PHE A 1 205 ? -17.612 -16.759 3.208 1.00 57.69 205 PHE A N 1
ATOM 1603 C CA . PHE A 1 205 ? -17.965 -18.175 3.123 1.00 57.69 205 PHE A CA 1
ATOM 1604 C C . PHE A 1 205 ? -19.247 -18.409 3.925 1.00 57.69 205 PHE A C 1
ATOM 1606 O O . PHE A 1 205 ? -19.200 -18.533 5.146 1.00 57.69 205 PHE A O 1
ATOM 1613 N N . ILE A 1 206 ? -20.394 -18.521 3.253 1.00 56.16 206 ILE A N 1
ATOM 1614 C CA . ILE A 1 206 ? -21.540 -19.207 3.854 1.00 56.16 206 ILE A CA 1
ATOM 1615 C C . ILE A 1 206 ? -21.097 -20.667 4.001 1.00 56.16 206 ILE A C 1
ATOM 1617 O O . ILE A 1 206 ? -21.110 -21.421 3.026 1.00 56.16 206 ILE A O 1
ATOM 1621 N N . LYS A 1 207 ? -20.609 -21.059 5.186 1.00 46.38 207 LYS A N 1
ATOM 1622 C CA . LYS A 1 207 ? -20.359 -22.466 5.519 1.00 46.38 207 LYS A CA 1
ATOM 1623 C C . LYS A 1 207 ? -21.714 -23.172 5.589 1.00 46.38 207 LYS A C 1
ATOM 1625 O O . LYS A 1 207 ? -22.237 -23.412 6.670 1.00 46.38 207 LYS A O 1
ATOM 1630 N N . ASN A 1 208 ? -22.291 -23.512 4.442 1.00 42.91 208 ASN A N 1
ATOM 1631 C CA . ASN A 1 208 ? -23.316 -24.541 4.413 1.00 42.91 208 ASN A CA 1
ATOM 1632 C C . ASN A 1 208 ? -22.605 -25.845 4.785 1.00 42.91 208 ASN A C 1
ATOM 1634 O O . ASN A 1 208 ? -21.755 -26.334 4.039 1.00 42.91 208 ASN A O 1
ATOM 1638 N N . LYS A 1 209 ? -22.893 -26.373 5.979 1.00 44.47 209 LYS A N 1
ATOM 1639 C CA . LYS A 1 209 ? -22.594 -27.766 6.319 1.00 44.47 209 LYS A CA 1
ATOM 1640 C C . LYS A 1 209 ? -23.304 -28.637 5.276 1.00 44.47 209 LYS A C 1
ATOM 1642 O O . LYS A 1 209 ? -24.509 -28.824 5.366 1.00 44.47 209 LYS A O 1
ATOM 1647 N N . GLY A 1 210 ? -22.575 -29.118 4.273 1.00 52.47 210 GLY A N 1
ATOM 1648 C CA . GLY A 1 210 ? -23.117 -30.035 3.272 1.00 52.47 210 GLY A CA 1
ATOM 1649 C C . GLY A 1 210 ? -22.405 -29.944 1.926 1.00 52.47 210 GLY A C 1
ATOM 1650 O O . GLY A 1 210 ? -22.509 -28.942 1.233 1.00 52.47 210 GLY A O 1
ATOM 1651 N N . GLU A 1 211 ? -21.729 -31.036 1.571 1.00 42.75 211 GLU A N 1
ATOM 1652 C CA . GLU A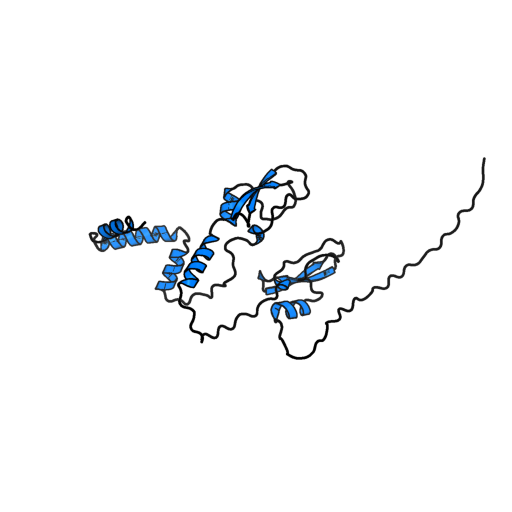 1 211 ? -21.124 -31.366 0.272 1.00 42.75 211 GLU A CA 1
ATOM 1653 C C . GLU A 1 211 ? -19.804 -30.686 -0.130 1.00 42.75 211 GLU A C 1
ATOM 1655 O O . GLU A 1 211 ? -19.726 -29.584 -0.674 1.00 42.75 211 GLU A O 1
ATOM 1660 N N . ARG A 1 212 ? -18.732 -31.480 -0.003 1.00 48.25 212 ARG A N 1
ATOM 1661 C CA . ARG A 1 212 ? -17.491 -31.334 -0.767 1.00 48.25 212 ARG A CA 1
ATOM 1662 C C . ARG A 1 212 ? -17.800 -31.416 -2.267 1.00 48.25 212 ARG A C 1
ATOM 1664 O O . ARG A 1 212 ? -17.808 -32.499 -2.844 1.00 48.25 212 ARG A O 1
ATOM 1671 N N . ARG A 1 213 ? -17.971 -30.277 -2.933 1.00 38.75 213 ARG A N 1
ATOM 1672 C CA . ARG A 1 213 ? -17.782 -30.188 -4.387 1.00 38.75 213 ARG A CA 1
ATOM 1673 C C . ARG A 1 213 ? -16.516 -29.392 -4.649 1.00 38.75 213 ARG A C 1
ATOM 1675 O O . ARG A 1 213 ? -16.515 -28.165 -4.629 1.00 38.75 213 ARG A O 1
ATOM 1682 N N . VAL A 1 214 ? -15.423 -30.123 -4.866 1.00 42.41 214 VAL A N 1
ATOM 1683 C CA . VAL A 1 214 ? -14.167 -29.586 -5.395 1.00 42.41 214 VAL A CA 1
ATOM 1684 C C . VAL A 1 214 ? -14.513 -28.762 -6.634 1.00 42.41 214 VAL A C 1
ATOM 1686 O O . VAL A 1 214 ? -15.056 -29.295 -7.605 1.00 42.41 214 VAL A O 1
ATOM 1689 N N . ILE A 1 215 ? -14.241 -27.456 -6.599 1.00 55.09 215 ILE A N 1
ATOM 1690 C CA . ILE A 1 215 ? -14.386 -26.590 -7.768 1.00 55.09 215 ILE A CA 1
ATOM 1691 C C . ILE A 1 215 ? -13.350 -27.074 -8.787 1.00 55.09 215 ILE A C 1
ATOM 1693 O O . ILE A 1 215 ? -12.184 -26.691 -8.740 1.00 55.09 215 ILE A O 1
ATOM 1697 N N . LYS A 1 216 ? -13.761 -27.955 -9.705 1.00 39.41 216 LYS A N 1
ATOM 1698 C CA . LYS A 1 216 ? -12.950 -28.333 -10.863 1.00 39.41 216 LYS A CA 1
ATOM 1699 C C . LYS A 1 216 ? -12.796 -27.093 -11.739 1.00 39.41 216 LYS A C 1
ATOM 1701 O O . LYS A 1 216 ? -13.671 -26.773 -12.544 1.00 39.41 216 LYS A O 1
ATOM 1706 N N . ILE A 1 217 ? -11.675 -26.393 -11.590 1.00 54.34 217 ILE A N 1
ATOM 1707 C CA . ILE A 1 217 ? -11.216 -25.409 -12.568 1.00 54.34 217 ILE A CA 1
ATOM 1708 C C . ILE A 1 217 ? -10.905 -26.205 -13.837 1.00 54.34 217 ILE A C 1
ATOM 1710 O O . ILE A 1 217 ? -9.846 -26.818 -13.964 1.00 54.34 217 ILE A O 1
ATOM 1714 N N . LYS A 1 218 ? -11.856 -26.257 -14.775 1.00 42.75 218 LYS A N 1
ATOM 1715 C CA . LYS A 1 218 ? -11.609 -26.816 -16.106 1.00 42.75 218 LYS A CA 1
ATOM 1716 C C . LYS A 1 218 ? -10.551 -25.941 -16.787 1.00 42.75 218 LYS A C 1
ATOM 1718 O O . LYS A 1 218 ? -10.880 -24.903 -17.355 1.00 42.75 218 LYS A O 1
ATOM 1723 N N . LYS A 1 219 ? -9.279 -26.356 -16.745 1.00 46.53 219 LYS A N 1
ATOM 1724 C CA . LYS A 1 219 ? -8.250 -25.853 -17.665 1.00 46.53 219 LYS A CA 1
ATOM 1725 C C . LYS A 1 219 ? -8.694 -26.230 -19.077 1.00 46.53 219 LYS A C 1
ATOM 1727 O O . LYS A 1 219 ? -8.602 -27.389 -19.474 1.00 46.53 219 LYS A O 1
ATOM 1732 N N . LYS A 1 220 ? -9.214 -25.264 -19.834 1.00 45.91 220 LYS A N 1
ATOM 1733 C CA . LYS A 1 220 ? -9.495 -25.448 -21.259 1.00 45.91 220 LYS A CA 1
ATOM 1734 C C . LYS A 1 220 ? -8.137 -25.521 -21.968 1.00 45.91 220 LYS A C 1
ATOM 1736 O O . LYS A 1 220 ? -7.497 -24.494 -22.169 1.00 45.91 220 LYS A O 1
ATOM 1741 N N . LYS A 1 221 ? -7.657 -26.732 -22.281 1.00 44.69 221 LYS A N 1
ATOM 1742 C CA . LYS A 1 221 ? -6.495 -26.918 -23.164 1.00 44.69 221 LYS A CA 1
ATOM 1743 C C . LYS A 1 221 ? -6.855 -26.303 -24.519 1.00 44.69 221 LYS A C 1
ATOM 1745 O O . LYS A 1 221 ? -7.764 -26.782 -25.191 1.00 44.69 221 LYS A O 1
ATOM 1750 N N . LYS A 1 222 ? -6.185 -25.217 -24.903 1.00 48.41 222 LYS A N 1
ATOM 1751 C CA . LYS A 1 222 ? -6.252 -24.693 -26.270 1.00 48.41 222 LYS A CA 1
ATOM 1752 C C . LYS A 1 222 ? -5.457 -25.675 -27.137 1.00 48.41 222 LYS A C 1
ATOM 1754 O O . LYS A 1 222 ? -4.260 -25.831 -26.922 1.00 48.41 222 LYS A O 1
ATOM 1759 N N . LYS A 1 223 ? -6.129 -26.400 -28.037 1.00 40.50 223 LYS A N 1
ATOM 1760 C CA . LYS A 1 223 ? -5.483 -27.281 -29.020 1.00 40.50 223 LYS A CA 1
ATOM 1761 C C . LYS A 1 223 ? -4.671 -26.381 -29.954 1.00 40.50 223 LYS A C 1
ATOM 1763 O O . LYS A 1 223 ? -5.260 -25.623 -30.718 1.00 40.50 223 LYS A O 1
ATOM 1768 N N . LEU A 1 224 ? -3.348 -26.393 -29.822 1.00 44.69 224 LEU A N 1
ATOM 1769 C CA . LEU A 1 224 ? -2.459 -25.752 -30.783 1.00 44.69 224 LEU A CA 1
ATOM 1770 C C . LEU A 1 224 ? -2.226 -26.769 -31.902 1.00 44.69 224 LEU A C 1
ATOM 1772 O O . LEU A 1 224 ? -1.629 -27.817 -31.674 1.00 44.69 224 LEU A O 1
ATOM 1776 N N . SER A 1 225 ? -2.775 -26.509 -33.083 1.00 40.31 225 SER A N 1
ATOM 1777 C CA . SER A 1 225 ? -2.450 -27.253 -34.296 1.00 40.31 225 SER A CA 1
ATOM 1778 C C . SER A 1 225 ? -1.082 -26.783 -34.783 1.00 40.31 225 SER A C 1
ATOM 1780 O O . SER A 1 225 ? -0.986 -25.751 -35.444 1.00 40.31 225 SER A O 1
ATOM 1782 N N . VAL A 1 226 ? -0.030 -27.506 -34.408 1.00 40.16 226 VAL A N 1
ATOM 1783 C CA . VAL A 1 226 ? 1.283 -27.372 -35.041 1.00 40.16 226 VAL A CA 1
ATOM 1784 C C . VAL A 1 226 ? 1.190 -28.110 -36.374 1.00 40.16 226 VAL A C 1
ATOM 1786 O O . VAL A 1 226 ? 0.999 -29.323 -36.389 1.00 40.16 226 VAL A O 1
ATOM 1789 N N . LYS A 1 227 ? 1.241 -27.374 -37.487 1.00 41.66 227 LYS A N 1
ATOM 1790 C CA . LYS A 1 227 ? 1.528 -27.967 -38.794 1.00 41.66 227 LYS A CA 1
ATOM 1791 C C . LYS A 1 227 ? 3.040 -28.160 -38.847 1.00 41.66 227 LYS A C 1
ATOM 1793 O O . LYS A 1 227 ? 3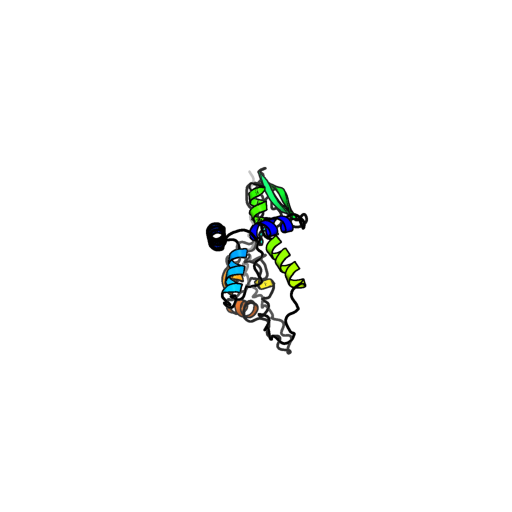.773 -27.176 -38.827 1.00 41.66 227 LYS A O 1
ATOM 1798 N N . VAL A 1 228 ? 3.472 -29.415 -38.821 1.00 34.12 228 VAL A N 1
ATOM 1799 C CA . VAL A 1 228 ? 4.833 -29.807 -39.187 1.00 34.12 228 VAL A CA 1
ATOM 1800 C C . VAL A 1 228 ? 4.934 -29.563 -40.690 1.00 34.12 228 VAL A C 1
ATOM 1802 O O . VAL A 1 228 ? 4.127 -30.105 -41.441 1.00 34.12 228 VAL A O 1
ATOM 1805 N N . LEU A 1 229 ? 5.828 -28.673 -41.109 1.00 41.31 229 LEU A N 1
ATOM 1806 C CA . LEU A 1 229 ? 6.292 -28.646 -42.490 1.00 41.31 229 LEU A CA 1
ATOM 1807 C C . LEU A 1 229 ? 7.534 -29.532 -42.515 1.00 41.31 229 LEU A C 1
ATOM 1809 O O . LEU A 1 229 ? 8.465 -29.296 -41.745 1.00 41.31 229 LEU A O 1
ATOM 1813 N N . GLU A 1 230 ? 7.442 -30.600 -43.302 1.00 35.47 230 GLU A N 1
ATOM 1814 C CA . GLU A 1 230 ? 8.508 -31.553 -43.594 1.00 35.47 230 GLU A CA 1
ATOM 1815 C C . GLU A 1 230 ? 9.761 -30.849 -44.120 1.00 35.47 230 GLU A C 1
ATOM 1817 O O . GLU A 1 230 ? 9.688 -29.865 -44.858 1.00 35.47 230 GLU A O 1
ATOM 1822 N N . GLU A 1 231 ? 10.907 -31.383 -43.707 1.00 40.94 231 GLU A N 1
ATOM 1823 C CA . GLU A 1 231 ? 12.216 -31.115 -44.285 1.00 40.94 231 GLU A CA 1
ATOM 1824 C C . GLU A 1 231 ? 12.217 -31.562 -45.753 1.00 40.94 231 GLU A C 1
ATOM 1826 O O . GLU A 1 231 ? 12.104 -32.753 -46.037 1.00 40.94 231 GLU A O 1
ATOM 1831 N N . GLU A 1 232 ? 12.385 -30.624 -46.688 1.00 37.69 232 GLU A N 1
ATOM 1832 C CA . GLU A 1 232 ? 12.851 -30.961 -48.031 1.00 37.69 232 GLU A CA 1
ATOM 1833 C C . GLU A 1 232 ? 14.379 -30.849 -48.086 1.00 37.69 232 GLU A C 1
ATOM 1835 O O . GLU A 1 232 ? 14.991 -29.824 -47.778 1.00 37.69 232 GLU A O 1
ATOM 1840 N N . SER A 1 233 ? 14.969 -31.975 -48.466 1.00 37.50 233 SER A N 1
ATOM 1841 C CA . SER A 1 233 ? 16.373 -32.244 -48.738 1.00 37.50 233 SER A CA 1
ATOM 1842 C C . SER A 1 233 ? 17.000 -31.270 -49.742 1.00 37.50 233 SER A C 1
ATOM 1844 O O . SER A 1 233 ? 16.517 -31.140 -50.866 1.00 37.50 233 SER A O 1
ATOM 1846 N N . ILE A 1 234 ? 18.140 -30.676 -49.383 1.00 46.25 234 ILE A N 1
ATOM 1847 C CA . ILE A 1 234 ? 19.046 -29.994 -50.320 1.00 46.25 234 ILE A CA 1
ATOM 1848 C C . ILE A 1 234 ? 19.989 -31.056 -50.920 1.00 46.25 234 ILE A C 1
ATOM 1850 O O . ILE A 1 234 ? 20.682 -31.723 -50.148 1.00 46.25 234 ILE A O 1
ATOM 1854 N N . PRO A 1 235 ? 20.049 -31.247 -52.252 1.00 45.09 235 PRO A N 1
ATOM 1855 C CA . PRO A 1 235 ? 20.993 -32.176 -52.863 1.00 45.09 235 PRO A CA 1
ATOM 1856 C C . PRO A 1 235 ? 22.401 -31.568 -52.986 1.00 45.09 235 PRO A C 1
ATOM 1858 O O . PRO A 1 235 ? 22.575 -30.394 -53.308 1.00 45.09 235 PRO A O 1
ATOM 1861 N N . GLU A 1 236 ? 23.404 -32.410 -52.739 1.00 49.03 236 GLU A N 1
ATOM 1862 C CA . GLU A 1 236 ? 24.831 -32.157 -52.961 1.00 49.03 236 GLU A CA 1
ATOM 1863 C C . GLU A 1 236 ? 25.225 -32.076 -54.452 1.00 49.03 236 GLU A C 1
ATOM 1865 O O . GLU A 1 236 ? 24.610 -32.713 -55.307 1.00 49.03 236 GLU A O 1
ATOM 1870 N N . ARG A 1 237 ? 26.388 -31.428 -54.670 1.00 50.75 237 ARG A N 1
ATOM 1871 C CA . ARG A 1 237 ? 27.235 -31.267 -55.882 1.00 50.75 237 ARG A CA 1
ATOM 1872 C C . ARG A 1 237 ? 26.887 -30.051 -56.745 1.00 50.75 237 ARG A C 1
ATOM 1874 O O . ARG A 1 237 ? 25.737 -29.812 -57.068 1.00 50.75 237 ARG A O 1
ATOM 1881 N N . ILE A 1 238 ? 27.862 -29.237 -57.160 1.00 42.97 238 ILE A N 1
ATOM 1882 C CA . ILE A 1 238 ? 29.064 -29.620 -57.926 1.00 42.97 238 ILE A CA 1
ATOM 1883 C C . ILE A 1 238 ? 30.292 -28.758 -57.548 1.00 42.97 238 ILE A C 1
ATOM 1885 O O . ILE A 1 238 ? 30.174 -27.561 -57.310 1.00 42.97 238 ILE A O 1
ATOM 1889 N N . GLN A 1 239 ? 31.460 -29.414 -57.515 1.00 53.31 239 GLN A N 1
ATOM 1890 C CA . GLN A 1 239 ? 32.815 -28.851 -57.427 1.00 53.31 239 GLN A CA 1
ATOM 1891 C C . GLN A 1 239 ? 33.205 -28.089 -58.703 1.00 53.31 239 GLN A C 1
ATOM 1893 O O . GLN A 1 239 ? 32.913 -28.581 -59.791 1.00 53.31 239 GLN A O 1
ATOM 1898 N N . LEU A 1 240 ? 33.965 -26.999 -58.559 1.00 42.75 240 LEU A N 1
ATOM 1899 C CA . LEU A 1 240 ? 35.186 -26.676 -59.320 1.00 42.75 240 LEU A CA 1
ATOM 1900 C C . LEU A 1 240 ? 35.936 -25.547 -58.604 1.00 42.75 240 LEU A C 1
ATOM 1902 O O . LEU A 1 240 ? 35.262 -24.582 -58.179 1.00 42.75 240 LEU A O 1
#

Radius of gyration: 30.6 Å; Cα contacts (8 Å, |Δi|>4): 273; chains: 1; bounding box: 60×69×104 Å

Foldseek 3Di:
DVVVVVVVVVVVVPDDPVVVVVVVVVVVVVVVPPPDVVVVVVVCVVVVDPDDPPPPDDQPADPQLDPDWDQDDAQDFAWWWFQDPVVRATDTDGHRPDDTTPRTHNDRVVNCCRRVPPSCVVVVVVVVVVVDDPDPPPDPPPPDQDFDPQLVDDWDQDDAQAFQWWWFRDPVVRAIDIDGHRPDDTTSRTHNDRVVNCVRGPVHDPPPVDDDDDPPPPPPPDDDPDDDDDDDDDDDDDDD

pLDDT: mean 70.72, std 23.47, range [34.12, 98.5]

Secondary structure (DSSP, 8-state):
-HHHHHHHHHSSTTS-HHHHHHHHHHHHHHHGGGT-HHHHHHHHHHH-PPPP---S---SS-GGGGSPP---SS---EEEEEE-TTT-SEEEEEE-SSS--SS-BSSHHHHIIIIISSHHHHHHHHHHHTTSPPPPTT----PPPPPPGGGGSPP---SS---EEEEEEETTTTEEEEEEE-SSS--S--BSSHHHHHHHHTS-----SS-----------------PPPPPPPPP----

Mean predicted aligned error: 21.33 Å

Solvent-accessible surface area (backbone atoms only — not comparable to full-atom values): 15022 Å² total; per-residue (Å²): 122,76,72,64,59,57,60,66,57,63,69,62,79,77,60,54,73,72,56,51,51,53,55,50,52,55,51,51,61,59,54,70,74,61,82,45,66,68,60,57,53,53,52,41,68,74,65,69,54,81,73,73,83,77,74,91,80,68,72,74,29,59,75,46,36,71,42,73,80,48,37,44,86,40,89,47,84,39,78,26,20,24,40,37,73,86,81,69,40,71,41,80,45,68,27,10,83,40,85,53,61,81,27,61,22,83,40,66,66,60,30,35,60,50,56,59,38,67,46,56,56,58,53,52,52,52,62,46,52,77,72,47,79,78,77,67,97,78,69,85,72,75,72,74,79,71,65,47,70,50,32,68,43,70,78,49,43,43,79,50,84,48,80,42,76,28,18,24,38,40,62,93,75,73,42,64,42,78,48,64,28,11,83,40,82,53,61,77,24,62,23,85,36,59,67,58,34,41,48,56,48,70,65,37,84,78,78,66,91,72,79,95,71,80,82,77,77,78,79,78,79,77,85,77,84,78,78,82,78,78,88,79,84,83,82,86,85,84,89,133

InterPro domains:
  IPR002223 Pancreatic trypsin inhibitor Kunitz domain [PF00014] (64-116)
  IPR002223 Pancreatic trypsin inhibitor Kunitz domain [PF00014] (151-202)
  IPR002223 Pancreatic trypsin inhibitor Kunitz domain [PR00759] (62-76)
  IPR002223 Pancreatic trypsin inhibitor Kunitz domain [PR00759] (90-100)
  IPR002223 Pancreatic trypsin inhibitor Kunitz domain [PR00759] (100-115)
  IPR002223 Pancreatic trypsin inhibitor Kunitz domain [PS50279] (65-115)
  IPR002223 Pancreatic trypsin inhibitor Kunitz domain [PS50279] (151-201)
  IPR002223 Pancreatic trypsin inhibitor Kunitz domain [SM00131] (63-116)
  IPR002223 Pancreatic trypsin inhibitor Kunitz domain [SM00131] (149-202)
  IPR020901 Proteinase inhibitor I2, Kunitz, conserved site [PS00280] (93-111)
  IPR020901 Proteinase inhibitor I2, Kunitz, conserved site [PS00280] (179-197)
  IPR036880 Pancreatic trypsin inhibitor Kunitz domain superfamily [G3DSA:4.10.410.10] (20-125)
  IPR036880 Pancreatic trypsin inhibitor Kunitz domain superfamily [G3DSA:4.10.410.10] (145-206)
  IPR036880 Pancreatic trypsin inhibitor Kunitz domain superfamily [SSF57362] (60-117)
  IPR036880 Pancreatic trypsin inhibitor Kunitz domain superfamily [SSF57362] (145-203)
  IPR050098 Tissue factor pathway inhibitor/Kunitz-type serine protease inhibitor-like [PTHR10083] (40-120)